Protein AF-A0A932QQR1-F1 (afdb_monomer_lite)

Radius of gyration: 35.89 Å; chains: 1; bounding box: 107×74×94 Å

Foldseek 3Di:
DDCVVVPPDDPVNVVVVVVVVVVVVCVVCVPVPPPDVVVVVVVVVVVVVVVVVVVVVVVVVVLPPLPQAPPDPCNVVVVVVLVVCLVVDDLLCNLVSLVVLLVSLLVSLVVCCVVPVPPPVNVVSLVSSVVSLVRSLVSLVVVVVVVVVVPPPDPPPPPDPDDDDDDDDDDDYDDDDDDDDDDDPPVVVVVLVVVVVVVVVPPPPDDDDDDDDDDDDDDDDDDDDDDPDDPVVVSLVVLVVVLVVVVCVVVVDDVSSVVSCNVCVVSVVSSCVSNVPRPPPPPD

Sequence (284 aa):
MNLKKFYKPNRELKARNKAIFLSAFKSKFPTARQKAPTFRYFIRGVGFSAGLILLLIAGATYADQKNVGADNILYPLKRSTEAVKSIFTSGSQKAEFHLELAQRRLDEIKEIRSKNPENPKITSLSKELESEVENSIGTIEFNKNIVKKENIPPPFLPVAPSQKPGAFSHRASSTKESQTQNLNLKEIEEVGKKVSEEYQNEFKDEEVESQTNHPPNEGEQNKTENATLSTPEILNQHQTEICESWKKIIEEQDEAAVELMVKTPEIIVKFQENCRNLPNQKND

Structure (mmCIF, N/CA/C/O backbone):
data_AF-A0A932QQR1-F1
#
_entry.id   AF-A0A932QQR1-F1
#
loop_
_atom_site.group_PDB
_atom_site.id
_atom_site.type_symbol
_atom_site.label_atom_id
_atom_site.label_alt_id
_atom_site.label_comp_id
_atom_site.label_asym_id
_atom_site.label_entity_id
_atom_site.label_seq_id
_atom_site.pdbx_PDB_ins_code
_atom_site.Cartn_x
_atom_site.Cartn_y
_atom_site.Cartn_z
_atom_site.occupancy
_atom_site.B_iso_or_equiv
_atom_site.auth_seq_id
_atom_site.auth_comp_id
_atom_site.auth_asym_id
_atom_site.auth_atom_id
_atom_site.pdbx_PDB_model_num
ATOM 1 N N . MET A 1 1 ? 68.168 -16.957 -55.595 1.00 58.00 1 MET A N 1
ATOM 2 C CA . MET A 1 1 ? 67.545 -15.626 -55.809 1.00 58.00 1 MET A CA 1
ATOM 3 C C . MET A 1 1 ? 66.323 -15.485 -54.911 1.00 58.00 1 MET A C 1
ATOM 5 O O . MET A 1 1 ? 65.520 -16.404 -54.861 1.00 58.00 1 MET A O 1
ATOM 9 N N . ASN A 1 2 ? 66.193 -14.383 -54.166 1.00 68.00 2 ASN A N 1
ATOM 10 C CA . ASN A 1 2 ? 65.144 -14.213 -53.153 1.00 68.00 2 ASN A CA 1
ATOM 11 C C . ASN A 1 2 ? 64.020 -13.304 -53.692 1.00 68.00 2 ASN A C 1
ATOM 13 O O . ASN A 1 2 ? 64.088 -12.080 -53.582 1.00 68.00 2 ASN A O 1
ATOM 17 N N . LEU A 1 3 ? 63.001 -13.912 -54.313 1.00 70.06 3 LEU A N 1
ATOM 18 C CA . LEU A 1 3 ? 61.905 -13.227 -55.026 1.00 70.06 3 LEU A CA 1
ATOM 19 C C . LEU A 1 3 ? 61.033 -12.333 -54.122 1.00 70.06 3 LEU A C 1
ATOM 21 O O . LEU A 1 3 ? 60.366 -11.421 -54.603 1.00 70.06 3 LEU A O 1
ATOM 25 N N . LYS A 1 4 ? 61.091 -12.522 -52.797 1.00 63.75 4 LYS A N 1
ATOM 26 C CA . LYS A 1 4 ? 60.324 -11.729 -51.821 1.00 63.75 4 LYS A CA 1
ATOM 27 C C . LYS A 1 4 ? 60.720 -10.247 -51.779 1.00 63.75 4 LYS A C 1
ATOM 29 O O . LYS A 1 4 ? 59.923 -9.426 -51.334 1.00 63.75 4 LYS A O 1
ATOM 34 N N . LYS A 1 5 ? 61.924 -9.877 -52.239 1.00 66.31 5 LYS A N 1
ATOM 35 C CA . LYS A 1 5 ? 62.379 -8.472 -52.241 1.00 66.31 5 LYS A CA 1
ATOM 36 C C . LYS A 1 5 ? 61.806 -7.639 -53.395 1.00 66.31 5 LYS A C 1
ATOM 38 O O . LYS A 1 5 ? 61.708 -6.427 -53.244 1.00 66.31 5 LYS A O 1
ATOM 43 N N . PHE A 1 6 ? 61.383 -8.270 -54.492 1.00 68.69 6 PHE A N 1
ATOM 44 C CA . PHE A 1 6 ? 60.870 -7.571 -55.681 1.00 68.69 6 PHE A CA 1
ATOM 45 C C . PHE A 1 6 ? 59.358 -7.320 -55.651 1.00 68.69 6 PHE A C 1
ATOM 47 O O . PHE A 1 6 ? 58.842 -6.573 -56.473 1.00 68.69 6 PHE A O 1
ATOM 54 N N . TYR A 1 7 ? 58.647 -7.903 -54.684 1.00 71.25 7 TYR A N 1
ATOM 55 C CA . TYR A 1 7 ? 57.190 -7.831 -54.577 1.00 71.25 7 TYR A CA 1
ATOM 56 C C . TYR A 1 7 ? 56.749 -7.146 -53.278 1.00 71.25 7 TYR A C 1
ATOM 58 O O . TYR A 1 7 ? 55.919 -7.657 -52.529 1.00 71.25 7 TYR A O 1
ATOM 66 N N . LYS A 1 8 ? 57.307 -5.967 -52.976 1.00 77.19 8 LYS A N 1
ATOM 67 C CA . LYS A 1 8 ? 56.668 -5.061 -52.012 1.00 77.19 8 LYS A CA 1
ATOM 68 C C . LYS A 1 8 ? 55.605 -4.266 -52.774 1.00 77.19 8 LYS A C 1
ATOM 70 O O . LYS A 1 8 ? 55.977 -3.380 -53.540 1.00 77.19 8 LYS A O 1
ATOM 75 N N . PRO A 1 9 ? 54.303 -4.584 -52.633 1.00 77.50 9 PRO A N 1
ATOM 76 C CA . PRO A 1 9 ? 53.266 -3.879 -53.370 1.00 77.50 9 PRO A CA 1
ATOM 77 C C . PRO A 1 9 ? 53.312 -2.393 -53.014 1.00 77.50 9 PRO A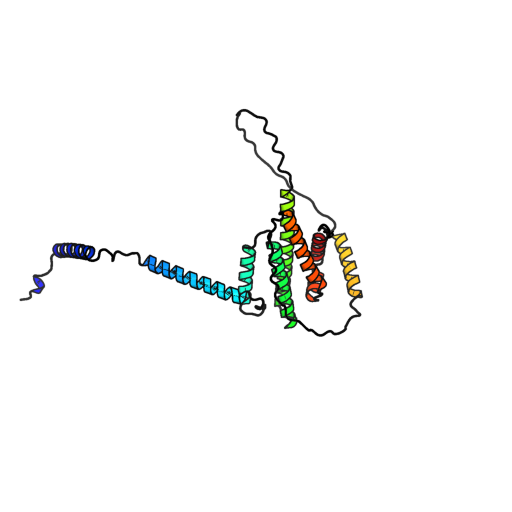 C 1
ATOM 79 O O . PRO A 1 9 ? 53.310 -2.032 -51.834 1.00 77.50 9 PRO A O 1
ATOM 82 N N . ASN A 1 10 ? 53.356 -1.545 -54.043 1.00 86.38 10 ASN A N 1
ATOM 83 C CA . ASN A 1 10 ? 53.295 -0.097 -53.889 1.00 86.38 10 ASN A CA 1
ATOM 84 C C . ASN A 1 10 ? 52.053 0.274 -53.049 1.00 86.38 10 ASN A C 1
ATOM 86 O O . ASN A 1 10 ? 50.972 -0.304 -53.219 1.00 86.38 10 ASN A O 1
ATOM 90 N N . ARG A 1 11 ? 52.207 1.228 -52.124 1.00 90.25 11 ARG A N 1
ATOM 91 C CA . ARG A 1 11 ? 51.136 1.723 -51.246 1.00 90.25 11 ARG A CA 1
ATOM 92 C C . ARG A 1 11 ? 49.906 2.150 -52.052 1.00 90.25 11 ARG A C 1
ATOM 94 O O . ARG A 1 11 ? 48.784 1.894 -51.616 1.00 90.25 11 ARG A O 1
ATOM 101 N N . GLU A 1 12 ? 50.114 2.709 -53.240 1.00 90.88 12 GLU A N 1
ATOM 102 C CA . GLU A 1 12 ? 49.047 3.102 -54.166 1.00 90.88 12 GLU A CA 1
ATOM 103 C C . GLU A 1 12 ? 48.266 1.906 -54.716 1.00 90.88 12 GLU A C 1
ATOM 105 O O . GLU A 1 12 ? 47.036 1.908 -54.687 1.00 90.88 12 GLU A O 1
ATOM 110 N N . LEU A 1 13 ? 48.954 0.839 -55.137 1.00 90.00 13 LEU A N 1
ATOM 111 C CA . LEU A 1 13 ? 48.305 -0.391 -55.607 1.00 90.00 13 LEU A CA 1
ATOM 112 C C . LEU A 1 13 ? 47.484 -1.041 -54.494 1.00 90.00 13 LEU A C 1
ATOM 114 O O . LEU A 1 13 ? 46.366 -1.498 -54.727 1.00 90.00 13 LEU A O 1
ATOM 118 N N . LYS A 1 14 ? 47.999 -1.028 -53.260 1.00 93.12 14 LYS A N 1
ATOM 119 C CA . LYS A 1 14 ? 47.263 -1.532 -52.096 1.00 93.12 14 LYS A CA 1
ATOM 120 C C . LYS A 1 14 ? 46.005 -0.703 -51.826 1.00 93.12 14 LYS A C 1
ATOM 122 O O . LYS A 1 14 ? 44.952 -1.280 -51.564 1.00 93.12 14 LYS A O 1
ATOM 127 N N . ALA A 1 15 ? 46.097 0.625 -51.905 1.00 93.56 15 ALA A N 1
ATOM 128 C CA . ALA A 1 15 ? 44.952 1.514 -51.721 1.00 93.56 15 ALA A CA 1
ATOM 129 C C . ALA A 1 15 ? 43.896 1.319 -52.821 1.00 93.56 15 ALA A C 1
ATOM 131 O O . ALA A 1 15 ? 42.714 1.159 -52.514 1.00 93.56 15 ALA A O 1
ATOM 132 N N . ARG A 1 16 ? 44.326 1.237 -54.085 1.00 94.44 16 ARG A N 1
ATOM 133 C CA . ARG A 1 16 ? 43.449 1.040 -55.245 1.00 94.44 16 ARG A CA 1
ATOM 134 C C . ARG A 1 16 ? 42.745 -0.314 -55.210 1.00 94.44 16 ARG A C 1
ATOM 136 O O . ARG A 1 16 ? 41.524 -0.364 -55.323 1.00 94.44 16 ARG A O 1
ATOM 143 N N . ASN A 1 17 ? 43.482 -1.398 -54.965 1.00 94.50 17 ASN A N 1
ATOM 144 C CA . ASN A 1 17 ? 42.897 -2.737 -54.868 1.00 94.50 17 ASN A CA 1
ATOM 145 C C . ASN A 1 17 ? 41.945 -2.851 -53.676 1.00 94.50 17 ASN A C 1
ATOM 147 O O . ASN A 1 17 ? 40.887 -3.463 -53.798 1.00 94.50 17 ASN A O 1
ATOM 151 N N . LYS A 1 18 ? 42.266 -2.211 -52.542 1.00 94.25 18 LYS A N 1
ATOM 152 C CA . LYS A 1 18 ? 41.353 -2.134 -51.395 1.00 94.25 18 LYS A CA 1
ATOM 153 C C . LYS A 1 18 ? 40.062 -1.398 -51.756 1.00 94.25 18 LYS A C 1
ATOM 155 O O . LYS A 1 18 ? 38.993 -1.869 -51.386 1.00 94.25 18 LYS A O 1
ATOM 160 N N . ALA A 1 19 ? 40.142 -0.279 -52.475 1.00 95.38 19 ALA A N 1
ATOM 161 C CA . ALA A 1 19 ? 38.962 0.479 -52.890 1.00 95.38 19 ALA A CA 1
ATOM 162 C C . ALA A 1 19 ? 38.062 -0.330 -53.838 1.00 95.38 19 ALA A C 1
ATOM 164 O O . ALA A 1 19 ? 36.856 -0.396 -53.613 1.00 95.38 19 ALA A O 1
ATOM 165 N N . ILE A 1 20 ? 38.653 -1.002 -54.833 1.00 95.88 20 ILE A N 1
ATOM 166 C CA . ILE A 1 20 ? 37.938 -1.864 -55.790 1.00 95.88 20 ILE A CA 1
ATOM 167 C C . ILE A 1 20 ? 37.302 -3.063 -55.080 1.00 95.88 20 ILE A C 1
ATOM 169 O O . ILE A 1 20 ? 36.140 -3.388 -55.312 1.00 95.88 20 ILE A O 1
ATOM 173 N N . PHE A 1 21 ? 38.040 -3.712 -54.179 1.00 95.00 21 PHE A N 1
ATOM 174 C CA . PHE A 1 21 ? 37.507 -4.827 -53.407 1.00 95.00 21 PHE A CA 1
ATOM 175 C C . PHE A 1 21 ? 36.340 -4.384 -52.520 1.00 95.00 21 PHE A C 1
ATOM 177 O O . PHE A 1 21 ? 35.300 -5.034 -52.510 1.00 95.00 21 PHE A O 1
ATOM 184 N N . LEU A 1 22 ? 36.479 -3.266 -51.799 1.00 91.56 22 LEU A N 1
ATOM 185 C CA . LEU A 1 22 ? 35.427 -2.765 -50.914 1.00 91.56 22 LEU A CA 1
ATOM 186 C C . LEU A 1 22 ? 34.177 -2.321 -51.679 1.00 91.56 22 LEU A C 1
ATOM 188 O O . LEU A 1 22 ? 33.071 -2.545 -51.189 1.00 91.56 22 LEU A O 1
ATOM 192 N N . SER A 1 23 ? 34.318 -1.721 -52.863 1.00 91.25 23 SER A N 1
ATOM 193 C CA . SER A 1 23 ? 33.165 -1.346 -53.687 1.00 91.25 23 SER A CA 1
ATOM 194 C C . SER A 1 23 ? 32.442 -2.577 -54.241 1.00 91.25 23 SER A C 1
ATOM 196 O O . SER A 1 23 ? 31.219 -2.663 -54.120 1.00 91.25 23 SER A O 1
ATOM 198 N N . ALA A 1 24 ? 33.183 -3.569 -54.746 1.00 93.12 24 ALA A N 1
ATOM 199 C CA . ALA A 1 24 ? 32.623 -4.837 -55.210 1.00 93.12 24 ALA A CA 1
ATOM 200 C C . ALA A 1 24 ? 31.949 -5.615 -54.069 1.00 93.12 24 ALA A C 1
ATOM 202 O O . ALA A 1 24 ? 30.837 -6.118 -54.221 1.00 93.12 24 ALA A O 1
ATOM 203 N N . PHE A 1 25 ? 32.580 -5.657 -52.894 1.00 87.69 25 PHE A N 1
ATOM 204 C CA . PHE A 1 25 ? 32.024 -6.289 -51.701 1.00 87.69 25 PHE A CA 1
ATOM 205 C C . PHE A 1 25 ? 30.726 -5.601 -51.257 1.00 87.69 25 PHE A C 1
ATOM 207 O O . PHE A 1 25 ? 29.721 -6.266 -51.018 1.00 87.69 25 PHE A O 1
ATOM 214 N N . LYS A 1 26 ? 30.700 -4.263 -51.218 1.00 84.44 26 LYS A N 1
ATOM 215 C CA . LYS A 1 26 ? 29.505 -3.484 -50.853 1.00 84.44 26 LYS A CA 1
ATOM 216 C C . LYS A 1 26 ? 28.358 -3.660 -51.853 1.00 84.44 26 LYS A C 1
ATOM 218 O O . LYS A 1 26 ? 27.202 -3.675 -51.445 1.00 84.44 26 LYS A O 1
ATOM 223 N N . SER A 1 27 ? 28.673 -3.810 -53.138 1.00 85.19 27 SER A N 1
ATOM 224 C CA . SER A 1 27 ? 27.689 -4.090 -54.188 1.00 85.19 27 SER A CA 1
ATOM 225 C C . SER A 1 27 ? 27.123 -5.508 -54.093 1.00 85.19 27 SER A C 1
ATOM 227 O O . SER A 1 27 ? 25.925 -5.689 -54.292 1.00 85.19 27 SER A O 1
ATOM 229 N N . LYS A 1 28 ? 27.956 -6.499 -53.747 1.00 87.81 28 LYS A N 1
ATOM 230 C CA . LYS A 1 28 ? 27.545 -7.906 -53.633 1.00 87.81 28 LYS A CA 1
ATOM 231 C C . LYS A 1 28 ? 26.777 -8.209 -52.342 1.00 87.81 28 LYS A C 1
ATOM 233 O O . LYS A 1 28 ? 25.967 -9.129 -52.321 1.00 87.81 28 LYS A O 1
ATOM 238 N N . PHE A 1 29 ? 26.986 -7.415 -51.290 1.00 82.56 29 PHE A N 1
ATOM 239 C CA . PHE A 1 29 ? 26.288 -7.533 -50.006 1.00 82.56 29 PHE A CA 1
ATOM 240 C C . PHE A 1 29 ? 25.551 -6.226 -49.630 1.00 82.56 29 PHE A C 1
ATOM 242 O O . PHE A 1 29 ? 25.896 -5.593 -48.625 1.00 82.56 29 PHE A O 1
ATOM 249 N N . PRO A 1 30 ? 24.522 -5.803 -50.398 1.00 62.44 30 PRO A N 1
ATOM 250 C CA . PRO A 1 30 ? 23.864 -4.500 -50.227 1.00 62.44 30 PRO A CA 1
ATOM 251 C C . PRO A 1 30 ? 23.072 -4.345 -48.911 1.00 62.44 30 PRO A C 1
ATOM 253 O O . PRO A 1 30 ? 22.648 -3.241 -48.573 1.00 62.44 30 PRO A O 1
ATOM 256 N N . THR A 1 31 ? 22.913 -5.411 -48.120 1.00 55.56 31 THR A N 1
ATOM 257 C CA . THR A 1 31 ? 22.048 -5.453 -46.925 1.00 55.56 31 THR A CA 1
ATOM 258 C C . THR A 1 31 ? 22.727 -5.931 -45.637 1.00 55.56 31 THR A C 1
ATOM 260 O O . THR A 1 31 ? 22.062 -6.046 -44.612 1.00 55.56 31 THR A O 1
ATOM 263 N N . ALA A 1 32 ? 24.058 -6.073 -45.602 1.00 50.56 32 ALA A N 1
ATOM 264 C CA . ALA A 1 32 ? 24.800 -6.174 -44.331 1.00 50.56 32 ALA A CA 1
ATOM 265 C C . ALA A 1 32 ? 25.097 -4.789 -43.710 1.00 50.56 32 ALA A C 1
ATOM 267 O O . ALA A 1 32 ? 25.923 -4.642 -42.807 1.00 50.56 32 ALA A O 1
ATOM 268 N N . ARG A 1 33 ? 24.421 -3.745 -44.204 1.00 52.28 33 ARG A N 1
ATOM 269 C CA . ARG A 1 33 ? 24.437 -2.385 -43.668 1.00 52.28 33 ARG A CA 1
ATOM 270 C C . ARG A 1 33 ? 23.668 -2.368 -42.346 1.00 52.28 33 ARG A C 1
ATOM 272 O O . ARG A 1 33 ? 22.495 -2.030 -42.313 1.00 52.28 33 ARG A O 1
ATOM 279 N N . GLN A 1 34 ? 24.344 -2.802 -41.284 1.00 56.88 34 GLN A N 1
ATOM 280 C CA . GLN A 1 34 ? 24.271 -2.244 -39.931 1.00 56.88 34 GLN A CA 1
ATOM 281 C C . GLN A 1 34 ? 22.904 -1.654 -39.528 1.00 56.88 34 GLN A C 1
ATOM 283 O O . GLN A 1 34 ? 22.825 -0.490 -39.144 1.00 56.88 34 GLN A O 1
ATOM 288 N N . LYS A 1 35 ? 21.813 -2.432 -39.563 1.00 52.84 35 LYS A N 1
ATOM 289 C CA . LYS A 1 35 ? 20.672 -2.095 -38.703 1.00 52.84 35 LYS A CA 1
ATOM 290 C C . LYS A 1 35 ? 21.168 -2.333 -37.283 1.00 52.84 35 LYS A C 1
ATOM 292 O O . LYS A 1 35 ? 21.502 -3.460 -36.923 1.00 52.84 35 LYS A O 1
ATOM 297 N N . ALA A 1 36 ? 21.400 -1.217 -36.603 1.00 59.09 36 ALA A N 1
ATOM 298 C CA . ALA A 1 36 ? 22.381 -1.058 -35.549 1.00 59.09 36 ALA A CA 1
ATOM 299 C C . ALA A 1 36 ? 22.329 -2.190 -34.505 1.00 59.09 36 ALA A C 1
ATOM 301 O O . ALA A 1 36 ? 21.236 -2.544 -34.056 1.00 59.09 36 ALA A O 1
ATOM 302 N N . PRO A 1 37 ? 23.480 -2.746 -34.071 1.00 59.09 37 PRO A N 1
ATOM 303 C CA . PRO A 1 37 ? 23.501 -3.714 -32.971 1.00 59.09 37 PRO A CA 1
ATOM 304 C C . PRO A 1 37 ? 22.779 -3.163 -31.731 1.00 59.09 37 PRO A C 1
ATOM 306 O O . PRO A 1 37 ? 22.164 -3.926 -30.992 1.00 59.09 37 PRO A O 1
ATOM 309 N N . THR A 1 38 ? 22.755 -1.836 -31.569 1.00 68.06 38 THR A N 1
ATOM 310 C CA . THR A 1 38 ? 22.001 -1.127 -30.532 1.00 68.06 38 THR A CA 1
ATOM 311 C C . THR A 1 38 ? 20.501 -1.414 -30.565 1.00 68.06 38 THR A C 1
ATOM 313 O O . THR A 1 38 ? 19.916 -1.556 -29.502 1.00 68.06 38 THR A O 1
ATOM 316 N N . PHE A 1 39 ? 19.873 -1.598 -31.732 1.00 78.44 39 PHE A N 1
ATOM 317 C CA . PHE A 1 39 ? 18.441 -1.913 -31.807 1.00 78.44 39 PHE A CA 1
ATOM 318 C C . PHE A 1 39 ? 18.135 -3.333 -31.310 1.00 78.44 39 PHE A C 1
ATOM 320 O O . PHE A 1 39 ? 17.125 -3.562 -30.650 1.00 78.44 39 PHE A O 1
ATOM 327 N N . ARG A 1 40 ? 19.042 -4.293 -31.547 1.00 78.94 40 ARG A N 1
ATOM 328 C CA . ARG A 1 40 ? 18.918 -5.649 -30.981 1.00 78.94 40 ARG A CA 1
ATOM 329 C C . ARG A 1 40 ? 19.101 -5.651 -29.463 1.00 78.94 40 ARG A C 1
ATOM 331 O O . ARG A 1 40 ? 18.382 -6.373 -28.778 1.00 78.94 40 ARG A O 1
ATOM 338 N N . TYR A 1 41 ? 20.033 -4.854 -28.940 1.00 86.06 41 TYR A N 1
ATOM 339 C CA . TYR A 1 41 ? 20.194 -4.683 -27.492 1.00 86.06 41 TYR A CA 1
ATOM 340 C C . TYR A 1 41 ? 19.029 -3.917 -26.866 1.00 86.06 41 TYR A C 1
ATOM 342 O O . TYR A 1 41 ? 18.615 -4.270 -25.771 1.00 86.06 41 TYR A O 1
ATOM 350 N N . PHE A 1 42 ? 18.445 -2.953 -27.578 1.00 84.88 42 PHE A N 1
ATOM 351 C CA . PHE A 1 42 ? 17.246 -2.243 -27.146 1.00 84.88 42 PHE A CA 1
ATOM 352 C C . PHE A 1 42 ? 16.052 -3.193 -27.010 1.00 84.88 42 PHE A C 1
ATOM 354 O O . PHE A 1 42 ? 15.464 -3.262 -25.939 1.00 84.88 42 PHE A O 1
ATOM 361 N N . ILE A 1 43 ? 15.754 -4.009 -28.032 1.00 86.56 43 ILE A N 1
ATOM 362 C CA . ILE A 1 43 ? 14.667 -5.004 -27.951 1.00 86.56 43 ILE A CA 1
ATOM 363 C C . ILE A 1 43 ? 14.914 -6.007 -26.813 1.00 86.56 43 ILE A C 1
ATOM 365 O O . ILE A 1 43 ? 13.985 -6.341 -26.082 1.00 86.56 43 ILE A O 1
ATOM 369 N N . ARG A 1 44 ? 16.159 -6.467 -26.618 1.00 88.25 44 ARG A N 1
ATOM 370 C CA . ARG A 1 44 ? 16.500 -7.350 -25.487 1.00 88.25 44 ARG A CA 1
ATOM 371 C C . ARG A 1 44 ? 16.351 -6.660 -24.133 1.00 88.25 44 ARG A C 1
ATOM 373 O O . ARG A 1 44 ? 15.873 -7.293 -23.200 1.00 88.25 44 ARG A O 1
ATOM 380 N N . GLY A 1 45 ? 16.724 -5.385 -24.037 1.00 90.94 45 GLY A N 1
ATOM 381 C CA . GLY A 1 45 ? 16.553 -4.573 -22.835 1.00 90.94 45 GLY A CA 1
ATOM 382 C C . GLY A 1 45 ? 15.081 -4.387 -22.479 1.00 90.94 45 GLY A C 1
ATOM 383 O O . GLY A 1 45 ? 14.708 -4.634 -21.340 1.00 90.94 45 GLY A O 1
ATOM 384 N N . VAL A 1 46 ? 14.241 -4.058 -23.466 1.00 92.00 46 VAL A N 1
ATOM 385 C CA . VAL A 1 46 ? 12.785 -3.924 -23.292 1.00 92.00 46 VAL A CA 1
ATOM 386 C C . VAL A 1 46 ? 12.146 -5.257 -22.894 1.00 92.00 46 VAL A C 1
ATOM 388 O O . VAL A 1 46 ? 11.303 -5.293 -22.004 1.00 92.00 46 VAL A O 1
ATOM 391 N N . GLY A 1 47 ? 12.560 -6.370 -23.509 1.00 91.81 47 GLY A N 1
ATOM 392 C CA . GLY A 1 47 ? 12.069 -7.698 -23.134 1.00 91.81 47 GLY A CA 1
ATOM 393 C C . GLY A 1 47 ? 12.447 -8.082 -21.701 1.00 91.81 47 GLY A C 1
ATOM 394 O O . GLY A 1 47 ? 11.607 -8.573 -20.952 1.00 91.81 47 GLY A O 1
ATOM 395 N N . PHE A 1 48 ? 13.691 -7.810 -21.296 1.00 93.75 48 PHE A N 1
ATOM 396 C CA . PHE A 1 48 ? 14.147 -8.060 -19.931 1.00 93.75 48 PHE A CA 1
ATOM 397 C C . PHE A 1 48 ? 13.424 -7.172 -18.914 1.00 93.75 48 PHE A C 1
ATOM 399 O O . PHE A 1 48 ? 12.977 -7.674 -17.887 1.00 93.75 48 PHE A O 1
ATOM 406 N N . SER A 1 49 ? 13.243 -5.879 -19.206 1.00 91.81 49 SER A N 1
ATOM 407 C CA . SER A 1 49 ? 12.514 -4.975 -18.313 1.00 91.81 49 SER A CA 1
ATOM 408 C C . SER A 1 49 ? 11.044 -5.364 -18.194 1.00 91.81 49 SER A C 1
ATOM 410 O O . SER A 1 49 ? 10.518 -5.373 -17.089 1.00 91.81 49 SER A O 1
ATOM 412 N N . ALA A 1 50 ? 10.390 -5.746 -19.296 1.00 92.00 50 ALA A N 1
ATOM 413 C CA . ALA A 1 50 ? 9.017 -6.239 -19.268 1.00 92.00 50 ALA A CA 1
ATOM 414 C C . ALA A 1 50 ? 8.893 -7.520 -18.430 1.00 92.00 50 ALA A C 1
ATOM 416 O O . ALA A 1 50 ? 8.006 -7.607 -17.588 1.00 92.00 50 ALA A O 1
ATOM 417 N N . GLY A 1 51 ? 9.809 -8.480 -18.599 1.00 92.62 51 GLY A N 1
ATOM 418 C CA . GLY A 1 51 ? 9.839 -9.698 -17.786 1.00 92.62 51 GLY A CA 1
ATOM 419 C C . GLY A 1 51 ? 10.063 -9.412 -16.300 1.00 92.62 51 GLY A C 1
ATOM 420 O O . GLY A 1 51 ? 9.400 -10.007 -15.456 1.00 92.62 51 GLY A O 1
ATOM 421 N N . LEU A 1 52 ? 10.943 -8.463 -15.976 1.00 93.44 52 LEU A N 1
ATOM 422 C CA . LEU A 1 52 ? 11.220 -8.063 -14.598 1.00 93.44 52 LEU A CA 1
ATOM 423 C C . LEU A 1 52 ? 10.025 -7.344 -13.961 1.00 93.44 52 LEU A C 1
ATOM 425 O O . LEU A 1 52 ? 9.678 -7.645 -12.826 1.00 93.44 52 LEU A O 1
ATOM 429 N N . ILE A 1 53 ? 9.345 -6.466 -14.703 1.00 90.12 53 ILE A N 1
ATOM 430 C CA . ILE A 1 53 ? 8.090 -5.839 -14.265 1.00 90.12 53 ILE A CA 1
ATOM 431 C C . ILE A 1 53 ? 7.025 -6.908 -14.010 1.00 90.12 53 ILE A C 1
ATOM 433 O O . ILE A 1 53 ? 6.371 -6.878 -12.976 1.00 90.12 53 ILE A O 1
ATOM 437 N N . LEU A 1 54 ? 6.875 -7.880 -14.910 1.00 89.75 54 LEU A N 1
ATOM 438 C CA . LEU A 1 54 ? 5.875 -8.940 -14.773 1.00 89.75 54 LEU A CA 1
ATOM 439 C C . LEU A 1 54 ? 6.176 -9.848 -13.570 1.00 89.75 54 LEU A C 1
ATOM 441 O O . LEU A 1 54 ? 5.262 -10.217 -12.839 1.00 89.75 54 LEU A O 1
ATOM 445 N N . LEU A 1 55 ? 7.456 -10.131 -13.307 1.00 87.62 55 LEU A N 1
ATOM 446 C CA . LEU A 1 55 ? 7.904 -10.859 -12.119 1.00 87.62 55 LEU A CA 1
ATOM 447 C C . LEU A 1 55 ? 7.667 -10.060 -10.828 1.00 87.62 55 LEU A C 1
ATOM 449 O O . LEU A 1 55 ? 7.242 -10.637 -9.831 1.00 87.62 55 LEU A O 1
ATOM 453 N N . LEU A 1 56 ? 7.879 -8.740 -10.848 1.00 83.12 56 LEU A N 1
ATOM 454 C CA . LEU A 1 56 ? 7.556 -7.862 -9.721 1.00 83.12 56 LEU A CA 1
ATOM 455 C C . LEU A 1 56 ? 6.047 -7.779 -9.474 1.00 83.12 56 LEU A C 1
ATOM 457 O O . LEU A 1 56 ? 5.640 -7.821 -8.321 1.00 83.12 56 LEU A O 1
ATOM 461 N N . ILE A 1 57 ? 5.219 -7.717 -10.521 1.00 80.06 57 ILE A N 1
ATOM 462 C CA . ILE A 1 57 ? 3.754 -7.729 -10.390 1.00 80.06 57 ILE A CA 1
ATOM 463 C C . ILE A 1 57 ? 3.288 -9.072 -9.822 1.00 80.06 57 ILE A C 1
ATOM 465 O O . ILE A 1 57 ? 2.519 -9.092 -8.867 1.00 80.06 57 ILE A O 1
ATOM 469 N N . ALA A 1 58 ? 3.790 -10.193 -10.347 1.00 79.88 58 ALA A N 1
ATOM 470 C CA . ALA A 1 58 ? 3.458 -11.519 -9.828 1.00 79.88 58 ALA A CA 1
ATOM 471 C C . ALA A 1 58 ? 3.875 -11.668 -8.352 1.00 79.88 58 ALA A C 1
ATOM 473 O O . ALA A 1 58 ? 3.086 -12.122 -7.524 1.00 79.88 58 ALA A O 1
ATOM 474 N N . GLY A 1 59 ? 5.078 -11.209 -7.996 1.00 75.00 59 GLY A N 1
ATOM 475 C CA . GLY A 1 59 ? 5.538 -11.169 -6.607 1.00 75.00 59 GLY A CA 1
ATOM 476 C C . GLY A 1 59 ? 4.688 -10.254 -5.720 1.00 75.00 59 GLY A C 1
ATOM 477 O O . GLY A 1 59 ? 4.355 -10.629 -4.598 1.00 75.00 59 GLY A O 1
ATOM 478 N N . ALA A 1 60 ? 4.275 -9.094 -6.233 1.00 70.62 60 ALA A N 1
ATOM 479 C CA . ALA A 1 60 ? 3.409 -8.161 -5.521 1.00 70.62 60 ALA A CA 1
ATOM 480 C C . ALA A 1 60 ? 2.026 -8.765 -5.253 1.00 70.62 60 ALA A C 1
ATOM 482 O O . ALA A 1 60 ? 1.545 -8.658 -4.135 1.00 70.62 60 ALA A O 1
ATOM 483 N N . THR A 1 61 ? 1.423 -9.479 -6.212 1.00 72.00 61 THR A N 1
ATOM 484 C CA . THR A 1 61 ? 0.127 -10.150 -5.986 1.00 72.00 61 THR A CA 1
ATOM 485 C C . THR A 1 61 ? 0.196 -11.240 -4.920 1.00 72.00 61 THR A C 1
ATOM 487 O O . THR A 1 61 ? -0.779 -11.466 -4.212 1.00 72.00 61 THR A O 1
ATOM 490 N N . TYR A 1 62 ? 1.349 -11.897 -4.765 1.00 70.75 62 TYR A N 1
ATOM 491 C CA . TYR A 1 62 ? 1.556 -12.860 -3.685 1.00 70.75 62 TYR A CA 1
ATOM 492 C C . TYR A 1 62 ? 1.736 -12.162 -2.327 1.00 70.75 62 TYR A C 1
ATOM 494 O O . TYR A 1 62 ? 1.251 -12.651 -1.312 1.00 70.75 62 TYR A O 1
ATOM 502 N N . ALA A 1 63 ? 2.400 -11.002 -2.304 1.00 60.97 63 ALA A N 1
ATOM 503 C CA . ALA A 1 63 ? 2.626 -10.215 -1.091 1.00 60.97 63 ALA A CA 1
ATOM 504 C C . ALA A 1 63 ? 1.406 -9.384 -0.643 1.00 60.97 63 ALA A C 1
ATOM 506 O O . ALA A 1 63 ? 1.302 -9.053 0.535 1.00 60.97 63 ALA A O 1
ATOM 507 N N . ASP A 1 64 ? 0.494 -9.057 -1.561 1.00 61.94 64 ASP A N 1
ATOM 508 C CA . ASP A 1 64 ? -0.752 -8.326 -1.287 1.00 61.94 64 ASP A CA 1
ATOM 509 C C . ASP A 1 64 ? -1.876 -9.243 -0.778 1.00 61.94 64 ASP A C 1
ATOM 511 O O . ASP A 1 64 ? -2.934 -8.782 -0.348 1.00 61.94 64 ASP A O 1
ATOM 515 N N . GLN A 1 65 ? -1.660 -10.565 -0.763 1.00 60.62 65 GLN A N 1
ATOM 516 C CA . GLN A 1 65 ? -2.557 -11.436 -0.017 1.00 60.62 65 GLN A CA 1
ATOM 517 C C . GLN A 1 65 ? -2.537 -10.999 1.450 1.00 60.62 65 GLN A C 1
ATOM 519 O O . GLN A 1 65 ? -1.470 -10.844 2.046 1.00 60.62 65 GLN A O 1
ATOM 524 N N . LYS A 1 66 ? -3.730 -10.862 2.043 1.00 61.56 66 LYS A N 1
ATOM 525 C CA . LYS A 1 66 ? -4.009 -10.510 3.453 1.00 61.56 66 LYS A CA 1
ATOM 526 C C . LYS A 1 66 ? -3.218 -11.316 4.514 1.00 61.56 66 LYS A C 1
ATOM 528 O O . LYS A 1 66 ? -3.376 -11.072 5.699 1.00 61.56 66 LYS A O 1
ATOM 533 N N . ASN A 1 67 ? -2.366 -12.250 4.098 1.00 64.75 67 ASN A N 1
ATOM 534 C CA . ASN A 1 67 ? -1.604 -13.207 4.890 1.00 64.75 67 ASN A CA 1
ATOM 535 C C . ASN A 1 67 ? -0.165 -12.792 5.242 1.00 64.75 67 ASN A C 1
ATOM 537 O O . ASN A 1 67 ? 0.529 -13.548 5.926 1.00 64.75 67 ASN A O 1
ATOM 541 N N . VAL A 1 68 ? 0.345 -11.646 4.777 1.00 83.12 68 VAL A N 1
ATOM 542 C CA . VAL A 1 68 ? 1.679 -11.194 5.212 1.00 83.12 68 VAL A CA 1
ATOM 543 C C . VAL A 1 68 ? 1.554 -10.499 6.568 1.00 83.12 68 VAL A C 1
ATOM 545 O O . VAL A 1 68 ? 1.343 -9.283 6.641 1.00 83.12 68 VAL A O 1
ATOM 548 N N . GLY A 1 69 ? 1.674 -11.297 7.631 1.00 88.00 69 GLY A N 1
ATOM 549 C CA . GLY A 1 69 ? 1.732 -10.816 9.011 1.00 88.00 69 GLY A CA 1
ATOM 550 C C . GLY A 1 69 ? 2.978 -9.963 9.279 1.00 88.00 69 GLY A C 1
ATOM 551 O O . GLY A 1 69 ? 3.987 -10.056 8.571 1.00 88.00 69 GLY A O 1
ATOM 552 N N . ALA A 1 70 ? 2.928 -9.145 10.330 1.00 89.25 70 ALA A N 1
ATOM 553 C CA . ALA A 1 70 ? 3.982 -8.181 10.678 1.00 89.25 70 ALA A CA 1
ATOM 554 C C . ALA A 1 70 ? 5.347 -8.802 11.039 1.00 89.25 70 ALA A C 1
ATOM 556 O O . ALA A 1 70 ? 6.372 -8.113 11.082 1.00 89.25 70 ALA A O 1
ATOM 557 N N . ASP A 1 71 ? 5.384 -10.109 11.296 1.00 88.75 71 ASP A N 1
ATOM 558 C CA . ASP A 1 71 ? 6.609 -10.865 11.577 1.00 88.75 71 ASP A CA 1
ATOM 559 C C . ASP A 1 71 ? 7.261 -11.479 10.334 1.00 88.75 71 ASP A C 1
ATOM 561 O O . ASP A 1 71 ? 8.364 -12.018 10.413 1.00 88.75 71 ASP A O 1
ATOM 565 N N . ASN A 1 72 ? 6.624 -11.369 9.169 1.00 89.88 72 ASN A N 1
ATOM 566 C CA . ASN A 1 72 ? 7.129 -11.952 7.936 1.00 89.88 72 ASN A CA 1
ATOM 567 C C . ASN A 1 72 ? 8.273 -11.115 7.327 1.00 89.88 72 ASN A C 1
ATOM 569 O O . ASN A 1 72 ? 8.245 -9.885 7.334 1.00 89.88 72 ASN A O 1
ATOM 573 N N . ILE A 1 73 ? 9.256 -11.783 6.714 1.00 90.19 73 ILE A N 1
ATOM 574 C CA . ILE A 1 73 ? 10.375 -11.143 6.001 1.00 90.19 73 ILE A CA 1
ATOM 575 C C . ILE A 1 73 ? 9.915 -10.239 4.845 1.00 90.19 73 ILE A C 1
ATOM 577 O O . ILE A 1 73 ? 10.614 -9.298 4.478 1.00 90.19 73 ILE A O 1
ATOM 581 N N . LEU A 1 74 ? 8.730 -10.499 4.285 1.00 88.75 74 LEU A N 1
ATOM 582 C CA . LEU A 1 74 ? 8.140 -9.707 3.202 1.00 88.75 74 LEU A CA 1
ATOM 583 C C . LEU A 1 74 ? 7.364 -8.474 3.689 1.00 88.75 74 LEU A C 1
ATOM 585 O O . LEU A 1 74 ? 6.865 -7.703 2.871 1.00 88.75 74 LEU A O 1
ATOM 589 N N . TYR A 1 75 ? 7.274 -8.240 4.998 1.00 90.38 75 TYR A N 1
ATOM 590 C CA . TYR A 1 75 ? 6.527 -7.111 5.549 1.00 90.38 75 TYR A CA 1
ATOM 591 C C . TYR A 1 75 ? 7.019 -5.725 5.075 1.00 90.38 75 TYR A C 1
ATOM 593 O O . TYR A 1 75 ? 6.185 -4.888 4.725 1.00 90.38 75 TYR A O 1
ATOM 601 N N . PRO A 1 76 ? 8.334 -5.452 4.936 1.00 90.88 76 PRO A N 1
ATOM 602 C CA . PRO A 1 76 ? 8.802 -4.176 4.383 1.00 90.88 76 PRO A CA 1
ATOM 603 C C . PRO A 1 76 ? 8.336 -3.927 2.940 1.00 90.88 76 PRO A C 1
ATOM 605 O O . PRO A 1 76 ? 8.109 -2.782 2.538 1.00 90.88 76 PRO A O 1
ATOM 608 N N . LEU A 1 77 ? 8.165 -4.998 2.157 1.00 86.75 77 LEU A N 1
ATOM 609 C CA . LEU A 1 77 ? 7.648 -4.900 0.795 1.00 86.75 77 LEU A CA 1
ATOM 610 C C . LEU A 1 77 ? 6.173 -4.481 0.804 1.00 86.75 77 LEU A C 1
ATOM 612 O O . LEU A 1 77 ? 5.821 -3.558 0.074 1.00 86.75 77 LEU A O 1
ATOM 616 N N . LYS A 1 78 ? 5.356 -5.069 1.693 1.00 89.94 78 LYS A N 1
ATOM 617 C CA . LYS A 1 78 ? 3.955 -4.668 1.926 1.00 89.94 78 LYS A CA 1
ATOM 618 C C . LYS A 1 78 ? 3.845 -3.174 2.250 1.00 89.94 78 LYS A C 1
ATOM 620 O O . LYS A 1 78 ? 3.055 -2.456 1.640 1.00 89.94 78 LYS A O 1
ATOM 625 N N . ARG A 1 79 ? 4.708 -2.670 3.138 1.00 92.31 79 ARG A N 1
ATOM 626 C CA . ARG A 1 79 ? 4.746 -1.235 3.471 1.00 92.31 79 ARG A CA 1
ATOM 627 C C . ARG A 1 79 ? 5.097 -0.355 2.286 1.00 92.31 79 ARG A C 1
ATOM 629 O O . ARG A 1 79 ? 4.495 0.696 2.093 1.00 92.31 79 ARG A O 1
ATOM 636 N N . SER A 1 80 ? 6.047 -0.798 1.470 1.00 90.75 80 SER A N 1
ATOM 637 C CA . SER A 1 80 ? 6.443 -0.067 0.267 1.00 90.75 80 SER A CA 1
ATOM 638 C C . SER A 1 80 ? 5.288 0.009 -0.736 1.00 90.75 80 SER A C 1
ATOM 640 O O . SER A 1 80 ? 5.040 1.071 -1.304 1.00 90.75 80 SER A O 1
ATOM 642 N N . THR A 1 81 ? 4.539 -1.084 -0.925 1.00 89.12 81 THR A N 1
ATOM 643 C CA . THR A 1 81 ? 3.365 -1.097 -1.810 1.00 89.12 81 THR A CA 1
ATOM 644 C C . THR A 1 81 ? 2.227 -0.224 -1.287 1.00 89.12 81 THR A C 1
ATOM 646 O O . THR A 1 81 ? 1.605 0.487 -2.073 1.00 89.12 81 THR A O 1
ATOM 649 N N . GLU A 1 82 ? 1.992 -0.208 0.026 1.00 92.88 82 GLU A N 1
ATOM 650 C CA . GLU A 1 82 ? 0.987 0.656 0.661 1.00 92.88 82 GLU A CA 1
ATOM 651 C C . GLU A 1 82 ? 1.351 2.140 0.521 1.00 92.88 82 GLU A C 1
ATOM 653 O O . GLU A 1 82 ? 0.501 2.944 0.142 1.00 92.88 82 GLU A O 1
ATOM 658 N N . ALA A 1 83 ? 2.622 2.503 0.718 1.00 94.00 83 ALA A N 1
ATOM 659 C CA . ALA A 1 83 ? 3.104 3.871 0.522 1.00 94.00 83 ALA A CA 1
ATOM 660 C C . ALA A 1 83 ? 2.948 4.337 -0.935 1.00 94.00 83 ALA A C 1
ATOM 662 O O . ALA A 1 83 ? 2.513 5.458 -1.194 1.00 94.00 83 ALA A O 1
ATOM 663 N N . VAL A 1 84 ? 3.254 3.464 -1.899 1.00 92.00 84 VAL A N 1
ATOM 664 C CA . VAL A 1 84 ? 3.041 3.748 -3.324 1.00 92.00 84 VAL A CA 1
ATOM 665 C C . VAL A 1 84 ? 1.550 3.927 -3.616 1.00 92.00 84 VAL A C 1
ATOM 667 O O . VAL A 1 84 ? 1.178 4.921 -4.237 1.00 92.00 84 VAL A O 1
ATOM 670 N N . LYS A 1 85 ? 0.686 3.026 -3.127 1.00 92.50 85 LYS A N 1
ATOM 671 C CA . LYS A 1 85 ? -0.772 3.141 -3.292 1.00 92.50 85 LYS A CA 1
ATOM 672 C C . LYS A 1 85 ? -1.281 4.462 -2.700 1.00 92.50 85 LYS A C 1
ATOM 674 O O . LYS A 1 85 ? -1.983 5.180 -3.399 1.00 92.50 85 LYS A O 1
ATOM 679 N N . SER A 1 86 ? -0.813 4.860 -1.514 1.00 95.06 86 SER A N 1
ATOM 680 C CA . SER A 1 86 ? -1.145 6.147 -0.875 1.00 95.06 86 SER A CA 1
ATOM 681 C C . SER A 1 86 ? -0.860 7.368 -1.758 1.00 95.06 86 SER A C 1
ATOM 683 O O . SER A 1 86 ? -1.657 8.305 -1.801 1.00 95.06 86 SER A O 1
ATOM 685 N N . ILE A 1 87 ? 0.263 7.358 -2.487 1.00 95.00 87 ILE A N 1
ATOM 686 C CA . ILE A 1 87 ? 0.660 8.453 -3.388 1.00 95.00 87 ILE A CA 1
ATOM 687 C C . ILE A 1 87 ? -0.243 8.517 -4.626 1.00 95.00 87 ILE A C 1
ATOM 689 O O . ILE A 1 87 ? -0.544 9.609 -5.107 1.00 95.00 87 ILE A O 1
ATOM 693 N N . PHE A 1 88 ? -0.657 7.363 -5.152 1.00 95.06 88 PHE A N 1
ATOM 694 C CA . PHE A 1 88 ? -1.474 7.280 -6.366 1.00 95.06 88 PHE A CA 1
ATOM 695 C C . PHE A 1 88 ? -2.985 7.366 -6.109 1.00 95.06 88 PHE A C 1
ATOM 697 O O . PHE A 1 88 ? -3.741 7.585 -7.056 1.00 95.06 88 PHE A O 1
ATOM 704 N N . THR A 1 89 ? -3.439 7.229 -4.861 1.00 93.75 89 THR A N 1
ATOM 705 C CA . THR A 1 89 ? -4.853 7.379 -4.501 1.00 93.75 89 THR A CA 1
ATOM 706 C C . THR A 1 89 ? -5.321 8.827 -4.685 1.00 93.75 89 THR A C 1
ATOM 708 O O . THR A 1 89 ? -4.687 9.780 -4.227 1.00 93.75 89 THR A O 1
ATOM 711 N N . SER A 1 90 ? -6.464 8.996 -5.354 1.00 92.31 90 SER A N 1
ATOM 712 C CA . SER A 1 90 ? -7.079 10.306 -5.593 1.00 92.31 90 SER A CA 1
ATOM 713 C C . SER A 1 90 ? -7.558 10.972 -4.294 1.00 92.31 90 SER A C 1
ATOM 715 O O . SER A 1 90 ? -7.897 10.293 -3.331 1.00 92.31 90 SER A O 1
ATOM 717 N N . GLY A 1 91 ? -7.619 12.310 -4.254 1.00 88.56 91 GLY A N 1
ATOM 718 C CA . GLY A 1 91 ? -7.948 13.055 -3.027 1.00 88.56 91 GLY A CA 1
ATOM 719 C C . GLY A 1 91 ? -9.306 12.707 -2.397 1.00 88.56 91 GLY A C 1
ATOM 720 O O . GLY A 1 91 ? -9.425 12.714 -1.174 1.00 88.56 91 GLY A O 1
ATOM 721 N N . SER A 1 92 ? -10.307 12.339 -3.204 1.00 86.69 92 SER A N 1
ATOM 722 C CA . SER A 1 92 ? -11.610 11.876 -2.702 1.00 86.69 92 SER A CA 1
ATOM 723 C C . SER A 1 92 ? -11.532 10.483 -2.067 1.00 86.69 92 SER A C 1
ATOM 725 O O . SER A 1 92 ? -12.123 10.261 -1.019 1.00 86.69 92 SER A O 1
ATOM 727 N N . GLN A 1 93 ? -10.752 9.570 -2.651 1.00 91.69 93 GLN A N 1
ATOM 728 C CA . GLN A 1 93 ? -10.571 8.193 -2.166 1.00 91.69 93 GLN A CA 1
ATOM 729 C C . GLN A 1 93 ? -9.514 8.075 -1.061 1.00 91.69 93 GLN A C 1
ATOM 731 O O . GLN A 1 93 ? -9.373 7.035 -0.424 1.00 91.69 93 GLN A O 1
ATOM 736 N N . LYS A 1 94 ? -8.730 9.130 -0.832 1.00 93.19 94 LYS A N 1
ATOM 737 C CA . LYS A 1 94 ? -7.596 9.091 0.090 1.00 93.19 94 LYS A CA 1
ATOM 738 C C . LYS A 1 94 ? -8.029 8.884 1.545 1.00 93.19 94 LYS A C 1
ATOM 740 O O . LYS A 1 94 ? -7.343 8.172 2.270 1.00 93.19 94 LYS A O 1
ATOM 745 N N . ALA A 1 95 ? -9.180 9.428 1.945 1.00 92.00 95 ALA A N 1
ATOM 746 C CA . ALA A 1 95 ? -9.743 9.207 3.279 1.00 92.00 95 ALA A CA 1
ATOM 747 C C . ALA A 1 95 ? -10.084 7.726 3.517 1.00 92.00 95 ALA A C 1
ATOM 749 O O . ALA A 1 95 ? -9.676 7.156 4.525 1.00 92.00 95 ALA A O 1
ATOM 750 N N . GLU A 1 96 ? -10.766 7.099 2.556 1.00 91.19 96 GLU A N 1
ATOM 751 C CA . GLU A 1 96 ? -11.108 5.671 2.588 1.00 91.19 96 GLU A CA 1
ATOM 752 C C . GLU A 1 96 ? -9.857 4.797 2.609 1.00 91.19 96 GLU A C 1
ATOM 754 O O . GLU A 1 96 ? -9.758 3.859 3.390 1.00 91.19 96 GLU A O 1
ATOM 759 N N . PHE A 1 97 ? -8.859 5.148 1.798 1.00 94.94 97 PHE A N 1
ATOM 760 C CA . PHE A 1 97 ? -7.600 4.421 1.761 1.00 94.94 97 PHE A CA 1
ATOM 761 C C . PHE A 1 97 ? -6.860 4.449 3.110 1.00 94.94 97 PHE A C 1
ATOM 763 O O . PHE A 1 97 ? -6.360 3.416 3.551 1.00 94.94 97 PHE A O 1
ATOM 770 N N . HIS A 1 98 ? -6.806 5.600 3.787 1.00 94.56 98 HIS A N 1
ATOM 771 C CA . HIS A 1 98 ? -6.217 5.694 5.128 1.00 94.56 98 HIS A CA 1
ATOM 772 C C . HIS A 1 98 ? -7.021 4.900 6.170 1.00 94.56 98 HIS A C 1
ATOM 774 O O . HIS A 1 98 ? -6.429 4.261 7.037 1.00 94.56 98 HIS A O 1
ATOM 780 N N . LEU A 1 99 ? -8.351 4.854 6.047 1.00 93.25 99 LEU A N 1
ATOM 781 C CA . LEU A 1 99 ? -9.205 4.009 6.887 1.00 93.25 99 LEU A CA 1
ATOM 782 C C . LEU A 1 99 ? -8.926 2.514 6.648 1.00 93.25 99 LEU A C 1
ATOM 784 O O . LEU A 1 99 ? -8.762 1.763 7.606 1.00 93.25 99 LEU A O 1
ATOM 788 N N . GLU A 1 100 ? -8.775 2.086 5.390 1.00 93.25 100 GLU A N 1
ATOM 789 C CA . GLU A 1 100 ? -8.399 0.708 5.036 1.00 93.25 100 GLU A CA 1
ATOM 790 C C . GLU A 1 100 ? -7.057 0.313 5.680 1.00 93.25 100 GLU A C 1
ATOM 792 O O . GLU A 1 100 ? -6.911 -0.790 6.216 1.00 93.25 100 GLU A O 1
ATOM 797 N N . LEU A 1 101 ? -6.073 1.220 5.663 1.00 94.75 101 LEU A N 1
ATOM 798 C CA . LEU A 1 101 ? -4.787 1.006 6.326 1.00 94.75 101 LEU A CA 1
ATOM 799 C C . LEU A 1 101 ? -4.926 0.955 7.849 1.00 94.75 101 LEU A C 1
ATOM 801 O O . LEU A 1 101 ? -4.333 0.069 8.462 1.00 94.75 101 LEU A O 1
ATOM 805 N N . ALA A 1 102 ? -5.716 1.845 8.453 1.00 93.94 102 ALA A N 1
ATOM 806 C CA . ALA A 1 102 ? -5.990 1.836 9.887 1.00 93.94 102 ALA A CA 1
ATOM 807 C C . ALA A 1 102 ? -6.601 0.494 10.323 1.00 93.94 102 ALA A C 1
ATOM 809 O O . ALA A 1 102 ? -6.049 -0.184 11.191 1.00 93.94 102 ALA A O 1
ATOM 810 N N . GLN A 1 103 ? -7.656 0.033 9.647 1.00 92.44 103 GLN A N 1
ATOM 811 C CA . GLN A 1 103 ? -8.265 -1.268 9.932 1.00 92.44 103 GLN A CA 1
ATOM 812 C C . GLN A 1 103 ? -7.238 -2.403 9.848 1.00 92.44 103 GLN A C 1
ATOM 814 O O . GLN A 1 103 ? -7.150 -3.256 10.728 1.00 92.44 103 GLN A O 1
ATOM 819 N N . ARG A 1 104 ? -6.390 -2.376 8.821 1.00 93.19 104 ARG A N 1
ATOM 820 C CA . ARG A 1 104 ? -5.344 -3.381 8.639 1.00 93.19 104 ARG 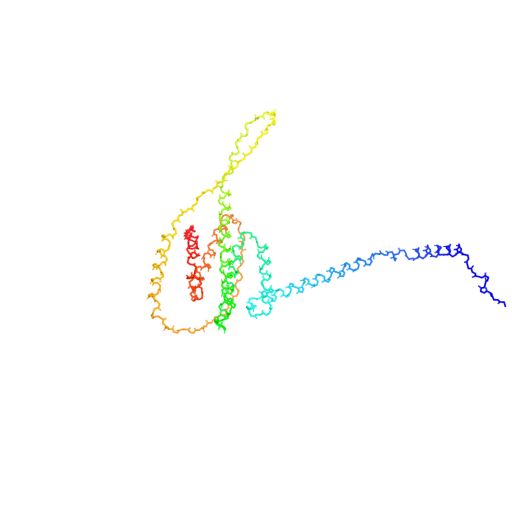A CA 1
ATOM 821 C C . ARG A 1 104 ? -4.294 -3.357 9.753 1.00 93.19 104 ARG A C 1
ATOM 823 O O . ARG A 1 104 ? -3.839 -4.419 10.168 1.00 93.19 104 ARG A O 1
ATOM 830 N N . ARG A 1 105 ? -3.895 -2.179 10.249 1.00 95.12 105 ARG A N 1
ATOM 831 C CA . ARG A 1 105 ? -2.982 -2.068 11.404 1.00 95.12 105 ARG A CA 1
ATOM 832 C C . ARG A 1 105 ? -3.613 -2.618 12.668 1.00 95.12 105 ARG A C 1
ATOM 834 O O . ARG A 1 105 ? -2.927 -3.293 13.429 1.00 95.12 105 ARG A O 1
ATOM 841 N N . LEU A 1 106 ? -4.903 -2.370 12.863 1.00 94.81 106 LEU A N 1
ATOM 842 C CA . LEU A 1 106 ? -5.654 -2.929 13.975 1.00 94.81 106 LEU A CA 1
ATOM 843 C C . LEU A 1 106 ? -5.658 -4.468 13.919 1.00 94.81 106 LEU A C 1
ATOM 845 O O . LEU A 1 106 ? -5.330 -5.110 14.916 1.00 94.81 106 LEU A O 1
ATOM 849 N N . ASP A 1 107 ? -5.923 -5.058 12.753 1.00 93.38 107 ASP A N 1
ATOM 850 C CA . ASP A 1 107 ? -5.893 -6.515 12.563 1.00 93.38 107 ASP A CA 1
ATOM 851 C C . ASP A 1 107 ? -4.488 -7.102 12.804 1.00 93.38 107 ASP A C 1
ATOM 853 O O . ASP A 1 107 ? -4.341 -8.127 13.471 1.00 93.38 107 ASP A O 1
ATOM 857 N N . GLU A 1 108 ? -3.432 -6.428 12.331 1.00 93.25 108 GLU A N 1
ATOM 858 C CA . GLU A 1 108 ? -2.039 -6.827 12.581 1.00 93.25 108 GLU A CA 1
ATOM 859 C C . GLU A 1 108 ? -1.682 -6.780 14.075 1.00 93.25 108 GLU A C 1
ATOM 861 O O . GLU A 1 108 ? -0.997 -7.674 14.577 1.00 93.25 108 GLU A O 1
ATOM 866 N N . ILE A 1 109 ? -2.153 -5.763 14.804 1.00 95.25 109 ILE A N 1
ATOM 867 C CA . ILE A 1 109 ? -1.967 -5.657 16.256 1.00 95.25 109 ILE A CA 1
ATOM 868 C C . ILE A 1 109 ? -2.662 -6.818 16.966 1.00 95.25 109 ILE A C 1
ATOM 870 O O . ILE A 1 109 ? -2.040 -7.440 17.826 1.00 95.25 109 ILE A O 1
ATOM 874 N N . LYS A 1 110 ? -3.909 -7.138 16.597 1.00 93.62 110 LYS A N 1
ATOM 875 C CA . LYS A 1 110 ? -4.657 -8.272 17.165 1.00 93.62 110 LYS A CA 1
ATOM 876 C C . LYS A 1 110 ? -3.929 -9.590 16.920 1.00 93.62 110 LYS A C 1
ATOM 878 O O . LYS A 1 110 ? -3.723 -10.366 17.854 1.00 93.62 110 LYS A O 1
ATOM 883 N N . GLU A 1 111 ? -3.462 -9.811 15.691 1.00 93.38 111 GLU A N 1
ATOM 884 C CA . GLU A 1 111 ? -2.717 -11.017 15.330 1.00 93.38 111 GLU A CA 1
ATOM 885 C C . GLU A 1 111 ? -1.441 -11.156 16.173 1.00 93.38 111 GLU A C 1
ATOM 887 O O . GLU A 1 111 ? -1.193 -12.215 16.754 1.00 93.38 111 GLU A O 1
ATOM 892 N N . ILE A 1 112 ? -0.643 -10.091 16.296 1.00 94.56 112 ILE A N 1
ATOM 893 C CA . ILE A 1 112 ? 0.588 -10.123 17.093 1.00 94.56 112 ILE A CA 1
ATOM 894 C C . ILE A 1 112 ? 0.274 -10.295 18.577 1.00 94.56 112 ILE A C 1
ATOM 896 O O . ILE A 1 112 ? 0.906 -11.129 19.219 1.00 94.56 112 ILE A O 1
ATOM 900 N N . ARG A 1 113 ? -0.699 -9.553 19.119 1.00 94.75 113 ARG A N 1
ATOM 901 C CA . ARG A 1 113 ? -1.083 -9.603 20.538 1.00 94.75 113 ARG A CA 1
ATOM 902 C C . ARG A 1 113 ? -1.557 -11.004 20.932 1.00 94.75 113 ARG A C 1
ATOM 904 O O . ARG A 1 113 ? -1.174 -11.479 21.995 1.00 94.75 113 ARG A O 1
ATOM 911 N N . SER A 1 114 ? -2.286 -11.693 20.047 1.00 94.88 114 SER A N 1
ATOM 912 C CA . SER A 1 114 ? -2.718 -13.084 20.260 1.00 94.88 114 SER A CA 1
ATOM 913 C C . SER A 1 114 ? -1.554 -14.083 20.351 1.00 94.88 114 SER A C 1
ATOM 915 O O . SER A 1 114 ? -1.654 -15.091 21.045 1.00 94.88 114 SER A O 1
ATOM 917 N N . LYS A 1 115 ? -0.437 -13.808 19.663 1.00 95.19 115 LYS A N 1
ATOM 918 C CA . LYS A 1 115 ? 0.757 -14.670 19.640 1.00 95.19 115 LYS A CA 1
ATOM 919 C C . LYS A 1 115 ? 1.758 -14.310 20.736 1.00 95.19 115 LYS A C 1
ATOM 921 O O . LYS A 1 115 ? 2.380 -15.194 21.317 1.00 95.19 115 LYS A O 1
ATOM 926 N N . ASN A 1 116 ? 1.966 -13.017 20.967 1.00 95.62 116 ASN A N 1
ATOM 927 C CA . ASN A 1 116 ? 2.897 -12.473 21.945 1.00 95.62 116 ASN A CA 1
ATOM 928 C C . ASN A 1 116 ? 2.462 -11.047 22.362 1.00 95.62 116 ASN A C 1
ATOM 930 O O . ASN A 1 116 ? 2.742 -10.091 21.628 1.00 95.62 116 ASN A O 1
ATOM 934 N N . PRO A 1 117 ? 1.828 -10.877 23.538 1.00 94.38 117 PRO A N 1
ATOM 935 C CA . PRO A 1 117 ? 1.289 -9.589 23.980 1.00 94.38 117 PRO A CA 1
ATOM 936 C C . PRO A 1 117 ? 2.365 -8.540 24.293 1.00 94.38 117 PRO A C 1
ATOM 938 O O . PRO A 1 117 ? 2.084 -7.346 24.225 1.00 94.38 117 PRO A O 1
ATOM 941 N N . GLU A 1 118 ? 3.603 -8.953 24.579 1.00 95.88 118 GLU A N 1
ATOM 942 C CA . GLU A 1 118 ? 4.718 -8.049 24.903 1.00 95.88 118 GLU A CA 1
ATOM 943 C C . GLU A 1 118 ? 5.591 -7.707 23.683 1.00 95.88 118 GLU A C 1
ATOM 945 O O . GLU A 1 118 ? 6.682 -7.147 23.814 1.00 95.88 118 GLU A O 1
ATOM 950 N N . ASN A 1 119 ? 5.148 -8.047 22.467 1.00 94.88 119 ASN A N 1
ATOM 951 C CA . ASN A 1 119 ? 5.935 -7.785 21.268 1.00 94.88 119 ASN A CA 1
ATOM 952 C C . ASN A 1 119 ? 6.112 -6.263 21.056 1.00 94.88 119 ASN A C 1
ATOM 954 O O . ASN A 1 119 ? 5.119 -5.550 20.874 1.00 94.88 119 ASN A O 1
ATOM 958 N N . PRO A 1 120 ? 7.355 -5.737 20.987 1.00 95.31 120 PRO A N 1
ATOM 959 C CA . PRO A 1 120 ? 7.601 -4.301 20.841 1.00 95.31 120 PRO A CA 1
ATOM 960 C C . PRO A 1 120 ? 6.995 -3.709 19.561 1.00 95.31 120 PRO A C 1
ATOM 962 O O . PRO A 1 120 ? 6.704 -2.512 19.520 1.00 95.31 120 PRO A O 1
ATOM 965 N N . LYS A 1 121 ? 6.743 -4.533 18.533 1.00 94.25 121 LYS A N 1
ATOM 966 C CA . LYS A 1 121 ? 6.090 -4.103 17.289 1.00 94.25 121 LYS A CA 1
ATOM 967 C C . LYS A 1 121 ? 4.669 -3.591 17.495 1.00 94.25 121 LYS A C 1
ATOM 969 O O . LYS A 1 121 ? 4.229 -2.753 16.711 1.00 94.25 121 LYS A O 1
ATOM 974 N N . ILE A 1 122 ? 3.974 -4.044 18.540 1.00 95.00 122 ILE A N 1
ATOM 975 C CA . ILE A 1 122 ? 2.630 -3.557 18.871 1.00 95.00 122 ILE A CA 1
ATOM 976 C C . ILE A 1 122 ? 2.677 -2.039 19.056 1.00 95.00 122 ILE A C 1
ATOM 978 O O . ILE A 1 122 ? 1.898 -1.327 18.439 1.00 95.00 122 ILE A O 1
ATOM 982 N N . THR A 1 123 ? 3.670 -1.525 19.789 1.00 94.56 123 THR A N 1
ATOM 983 C CA . THR A 1 123 ? 3.798 -0.078 20.027 1.00 94.56 123 THR A CA 1
ATOM 984 C C . THR A 1 123 ? 4.061 0.725 18.751 1.00 94.56 123 THR A C 1
ATOM 986 O O . THR A 1 123 ? 3.529 1.823 18.603 1.00 94.56 123 THR A O 1
ATOM 989 N N . SER A 1 124 ? 4.852 0.193 17.809 1.00 95.12 124 SER A N 1
ATOM 990 C CA . SER A 1 124 ? 5.060 0.850 16.513 1.00 95.12 124 SER A CA 1
ATOM 991 C C . SER A 1 124 ? 3.797 0.834 15.658 1.00 95.12 124 SER A C 1
ATOM 993 O O . SER A 1 124 ? 3.456 1.859 15.080 1.00 95.12 124 SER A O 1
ATOM 995 N N . LEU A 1 125 ? 3.072 -0.288 15.625 1.00 94.94 125 LEU A N 1
ATOM 996 C CA . LEU A 1 125 ? 1.832 -0.398 14.858 1.00 94.94 125 LEU A CA 1
ATOM 997 C C . LEU A 1 125 ? 0.719 0.473 15.435 1.00 94.94 125 LEU A C 1
ATOM 999 O O . LEU A 1 125 ? -0.037 1.048 14.663 1.00 94.94 125 LEU A O 1
ATOM 1003 N N . SER A 1 126 ? 0.642 0.623 16.759 1.00 94.38 126 SER A N 1
ATOM 1004 C CA . SER A 1 126 ? -0.321 1.520 17.406 1.00 94.38 126 SER A CA 1
ATOM 1005 C C . SER A 1 126 ? -0.100 2.978 17.003 1.00 94.38 126 SER A C 1
ATOM 1007 O O . SER A 1 126 ? -1.054 3.653 16.641 1.00 94.38 126 SER A O 1
ATOM 1009 N N . LYS A 1 127 ? 1.154 3.448 16.976 1.00 95.94 127 LYS A N 1
ATOM 1010 C CA . LYS A 1 127 ? 1.471 4.817 16.524 1.00 95.94 127 LYS A CA 1
ATOM 1011 C C . LYS A 1 127 ? 1.113 5.051 15.064 1.00 95.94 127 LYS A C 1
ATOM 1013 O O . LYS A 1 127 ? 0.710 6.140 14.673 1.00 95.94 127 LYS A O 1
ATOM 1018 N N . GLU A 1 128 ? 1.310 4.039 14.234 1.00 94.94 128 GLU A N 1
ATOM 1019 C CA . GLU A 1 128 ? 0.927 4.140 12.835 1.00 94.94 128 GLU A CA 1
ATOM 1020 C C . GLU A 1 128 ? -0.584 4.097 12.654 1.00 94.94 128 GLU A C 1
ATOM 1022 O O . GLU A 1 128 ? -1.098 4.868 11.858 1.00 94.94 128 GLU A O 1
ATOM 1027 N N . LEU A 1 129 ? -1.295 3.253 13.406 1.00 95.25 129 LEU A N 1
ATOM 1028 C CA . LEU A 1 129 ? -2.754 3.251 13.448 1.00 95.25 129 LEU A CA 1
ATOM 1029 C C . LEU A 1 129 ? -3.280 4.650 13.790 1.00 95.25 129 LEU A C 1
ATOM 1031 O O . LEU A 1 129 ? -4.091 5.181 13.040 1.00 95.25 129 LEU A O 1
ATOM 1035 N N . GLU A 1 130 ? -2.765 5.271 14.853 1.00 93.75 130 GLU A N 1
ATOM 1036 C CA . GLU A 1 130 ? -3.092 6.656 15.223 1.00 93.75 130 GLU A CA 1
ATOM 1037 C C . GLU A 1 130 ? -2.848 7.621 14.052 1.00 93.75 130 GLU A C 1
ATOM 1039 O O . GLU A 1 130 ? -3.746 8.371 13.669 1.00 93.75 130 GLU A O 1
ATOM 1044 N N . SER A 1 131 ? -1.676 7.545 13.413 1.00 95.81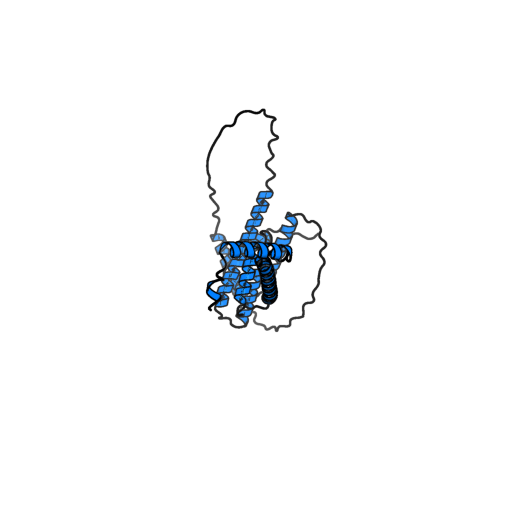 131 SER A N 1
ATOM 1045 C CA . SER A 1 131 ? -1.346 8.402 12.271 1.00 95.81 131 SER A CA 1
ATOM 1046 C C . SER A 1 131 ? -2.276 8.193 11.070 1.00 95.81 131 SER A C 1
ATOM 1048 O O . SER A 1 131 ? -2.674 9.168 10.435 1.00 95.81 131 SER A O 1
ATOM 1050 N N . GLU A 1 132 ? -2.648 6.954 10.742 1.00 94.00 132 GLU A N 1
ATOM 1051 C CA . GLU A 1 132 ? -3.573 6.668 9.638 1.00 94.00 132 GLU A CA 1
ATOM 1052 C C . GLU A 1 132 ? -4.985 7.192 9.936 1.00 94.00 132 GLU A C 1
ATOM 1054 O O . GLU A 1 132 ? -5.641 7.752 9.053 1.00 94.00 132 GLU A O 1
ATOM 1059 N N . VAL A 1 133 ? -5.433 7.106 11.192 1.00 93.19 133 VAL A N 1
ATOM 1060 C CA . VAL A 1 133 ? -6.713 7.679 11.628 1.00 93.19 133 VAL A CA 1
ATOM 1061 C C . VAL A 1 133 ? -6.691 9.203 11.517 1.00 93.19 133 VAL A C 1
ATOM 1063 O O . VAL A 1 133 ? -7.592 9.779 10.903 1.00 93.19 133 VAL A O 1
ATOM 1066 N N . GLU A 1 134 ? -5.645 9.865 12.009 1.00 93.75 134 GLU A N 1
ATOM 1067 C CA . GLU A 1 134 ? -5.474 11.316 11.868 1.00 93.75 134 GLU A CA 1
ATOM 1068 C C . GLU A 1 134 ? -5.444 11.756 10.396 1.00 93.75 134 GLU A C 1
ATOM 1070 O O . GLU A 1 134 ? -6.121 12.716 10.016 1.00 93.75 134 GLU A O 1
ATOM 1075 N N . ASN A 1 135 ? -4.723 11.022 9.542 1.00 93.00 135 ASN A N 1
ATOM 1076 C CA . ASN A 1 135 ? -4.658 11.287 8.104 1.00 93.00 135 ASN A CA 1
ATOM 1077 C C . ASN A 1 135 ? -6.031 11.143 7.429 1.00 93.00 135 ASN A C 1
ATOM 1079 O O . ASN A 1 135 ? -6.375 11.938 6.543 1.00 93.00 135 ASN A O 1
ATOM 1083 N N . SER A 1 136 ? -6.830 10.155 7.845 1.00 91.81 136 SER A N 1
ATOM 1084 C CA . SER A 1 136 ? -8.189 9.961 7.332 1.00 91.81 136 SER A CA 1
ATOM 1085 C C . SER A 1 136 ? -9.093 11.149 7.683 1.00 91.81 136 SER A C 1
ATOM 1087 O O . SER A 1 136 ? -9.716 11.730 6.790 1.00 91.81 136 SER A O 1
ATOM 1089 N N . ILE A 1 137 ? -9.073 11.598 8.944 1.00 90.94 137 ILE A N 1
ATOM 1090 C CA . ILE A 1 137 ? -9.868 12.732 9.433 1.00 90.94 137 ILE A CA 1
ATOM 1091 C C . ILE A 1 137 ? -9.442 14.024 8.731 1.00 90.94 137 ILE A C 1
ATOM 1093 O O . ILE A 1 137 ? -10.287 14.738 8.187 1.00 90.94 137 ILE A O 1
ATOM 1097 N N . GLY A 1 138 ? -8.135 14.292 8.655 1.00 91.75 138 GLY A N 1
ATOM 1098 C CA . GLY A 1 138 ? -7.609 15.482 7.983 1.00 91.75 138 GLY A CA 1
ATOM 1099 C C . GLY A 1 138 ? -7.994 15.548 6.501 1.00 91.75 138 GLY A C 1
ATOM 1100 O O . GLY A 1 138 ? -8.283 16.624 5.974 1.00 91.75 138 GLY A O 1
ATOM 1101 N N . THR A 1 139 ? -8.076 14.397 5.826 1.00 90.69 139 THR A N 1
ATOM 1102 C CA . THR A 1 139 ? -8.527 14.324 4.428 1.00 90.69 139 THR A CA 1
ATOM 1103 C C . THR A 1 139 ? -10.023 14.629 4.292 1.00 90.69 139 THR A C 1
ATOM 1105 O O . THR A 1 139 ? -10.422 15.356 3.379 1.00 90.69 139 THR A O 1
ATOM 1108 N N . ILE A 1 140 ? -10.859 14.131 5.210 1.00 87.69 140 ILE A N 1
ATOM 1109 C CA . ILE A 1 140 ? -12.303 14.419 5.236 1.00 87.69 140 ILE A CA 1
ATOM 1110 C C . ILE A 1 140 ? -12.547 15.916 5.464 1.00 87.69 140 ILE A C 1
ATOM 1112 O O . ILE A 1 140 ? -13.331 16.535 4.739 1.00 87.69 140 ILE A O 1
ATOM 1116 N N . GLU A 1 141 ? -11.845 16.522 6.423 1.00 89.62 141 GLU A N 1
ATOM 1117 C CA . GLU A 1 141 ? -11.939 17.957 6.709 1.00 89.62 141 GLU A CA 1
ATOM 1118 C C . GLU A 1 141 ? -11.512 18.809 5.507 1.00 89.62 141 GLU A C 1
ATOM 1120 O O . GLU A 1 141 ? -12.185 19.781 5.147 1.00 89.62 141 GLU A O 1
ATOM 1125 N N . PHE A 1 142 ? -10.424 18.425 4.836 1.00 89.38 142 PHE A N 1
ATOM 1126 C CA . PHE A 1 142 ? -9.964 19.089 3.621 1.00 89.38 142 PHE A CA 1
ATOM 1127 C C . PHE A 1 142 ? -11.014 19.031 2.501 1.00 89.38 142 PHE A C 1
ATOM 1129 O O . PHE A 1 142 ? -11.348 20.064 1.914 1.00 89.38 142 PHE A O 1
ATOM 1136 N N . ASN A 1 143 ? -11.599 17.856 2.255 1.00 87.00 143 ASN A N 1
ATOM 1137 C CA . ASN A 1 143 ? -12.629 17.674 1.231 1.00 87.00 143 ASN A CA 1
ATOM 1138 C C . ASN A 1 143 ? -13.905 18.474 1.550 1.00 87.00 143 ASN A C 1
ATOM 1140 O O . ASN A 1 143 ? -14.461 19.131 0.667 1.00 87.00 143 ASN A O 1
ATOM 1144 N N . LYS A 1 144 ? -14.321 18.527 2.823 1.00 86.06 144 LYS A N 1
ATOM 1145 C CA . LYS A 1 144 ? -15.451 19.354 3.286 1.00 86.06 144 LYS A CA 1
ATOM 1146 C C . LYS A 1 144 ? -15.236 20.842 2.980 1.00 86.06 144 LYS A C 1
ATOM 1148 O O . LYS A 1 144 ? -16.161 21.534 2.549 1.00 86.06 144 LYS A O 1
ATOM 1153 N N . ASN A 1 145 ? -14.008 21.334 3.149 1.00 86.75 145 ASN A N 1
ATOM 1154 C CA . ASN A 1 145 ? -13.649 22.721 2.849 1.00 86.75 145 ASN A CA 1
ATOM 1155 C C . ASN A 1 145 ? -13.644 23.032 1.341 1.00 86.75 145 ASN A C 1
ATOM 1157 O O . ASN A 1 145 ? -14.019 24.143 0.956 1.00 86.75 145 ASN A O 1
ATOM 1161 N N . ILE A 1 146 ? -13.275 22.069 0.486 1.00 86.06 146 ILE A N 1
ATOM 1162 C CA . ILE A 1 146 ? -13.355 22.221 -0.978 1.00 86.06 146 ILE A CA 1
ATOM 1163 C C . ILE A 1 146 ? -14.811 22.398 -1.415 1.00 86.06 146 ILE A C 1
ATOM 1165 O O . ILE A 1 146 ? -15.129 23.378 -2.089 1.00 86.06 146 ILE A O 1
ATOM 1169 N N . VAL A 1 147 ? -15.706 21.515 -0.964 1.00 83.12 147 VAL A N 1
ATOM 1170 C CA . VAL A 1 147 ? -17.133 21.556 -1.331 1.00 83.12 147 VAL A CA 1
ATOM 1171 C C . VAL A 1 147 ? -17.792 22.859 -0.877 1.00 83.12 147 VAL A C 1
ATOM 1173 O O . VAL A 1 147 ? -18.574 23.465 -1.610 1.00 83.12 147 VAL A O 1
ATOM 1176 N N . LYS A 1 148 ? -17.437 23.362 0.312 1.00 83.88 148 LYS A N 1
ATOM 1177 C CA . LYS A 1 148 ? -17.943 24.652 0.803 1.00 83.88 148 LYS A CA 1
ATOM 1178 C C . LYS A 1 148 ? -17.522 25.829 -0.087 1.00 83.88 148 LYS A C 1
ATOM 1180 O O . LYS A 1 148 ? -18.278 26.788 -0.213 1.00 83.88 148 LYS A O 1
ATOM 1185 N N . LYS A 1 149 ? -16.336 25.768 -0.701 1.00 81.00 149 LYS A N 1
ATOM 1186 C CA . LYS A 1 149 ? -15.814 26.827 -1.578 1.00 81.00 149 LYS A CA 1
ATOM 1187 C C . LYS A 1 149 ? -16.448 26.805 -2.970 1.00 81.00 149 LYS A C 1
ATOM 1189 O O . LYS A 1 149 ? -16.608 27.864 -3.568 1.00 81.00 149 LYS A O 1
ATOM 1194 N N . GLU A 1 150 ? -16.820 25.630 -3.467 1.00 78.12 150 GLU A N 1
ATOM 1195 C CA . GLU A 1 150 ? -17.449 25.473 -4.785 1.00 78.12 150 GLU A CA 1
ATOM 1196 C C . GLU A 1 150 ? -18.922 25.921 -4.796 1.00 78.12 150 GLU A C 1
ATOM 1198 O O . GLU A 1 150 ? -19.416 26.402 -5.810 1.00 78.12 150 GLU A O 1
ATOM 1203 N N . ASN A 1 151 ? -19.591 25.893 -3.638 1.00 73.38 151 ASN A N 1
ATOM 1204 C CA . ASN A 1 151 ? -20.955 26.407 -3.458 1.00 73.38 151 ASN A CA 1
ATOM 1205 C C . ASN A 1 151 ? -21.051 27.938 -3.306 1.00 73.38 151 ASN A C 1
ATOM 1207 O O . ASN A 1 151 ? -22.128 28.462 -3.014 1.00 73.38 151 ASN A O 1
ATOM 1211 N N . ILE A 1 152 ? -19.954 28.679 -3.490 1.00 73.19 152 ILE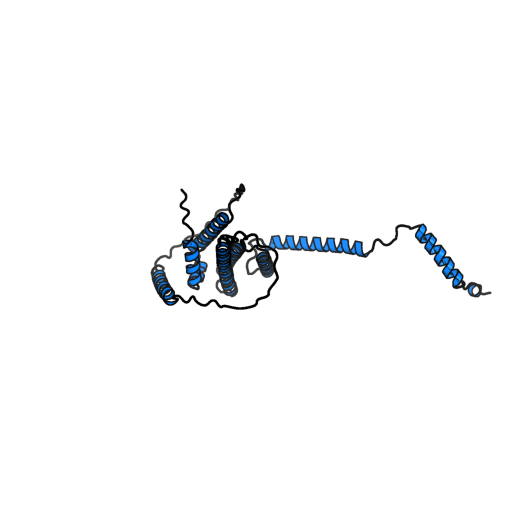 A N 1
ATOM 1212 C CA . ILE A 1 152 ? -20.043 30.132 -3.642 1.00 73.19 152 ILE A CA 1
ATOM 1213 C C . ILE A 1 152 ? -20.622 30.357 -5.042 1.00 73.19 152 ILE A C 1
ATOM 1215 O O . ILE A 1 152 ? -19.942 30.006 -6.010 1.00 73.19 152 ILE A O 1
ATOM 1219 N N . PRO A 1 153 ? -21.855 30.896 -5.177 1.00 77.00 153 PRO A N 1
ATOM 1220 C CA . PRO A 1 153 ? -22.428 31.153 -6.490 1.00 77.00 153 PRO A CA 1
ATOM 1221 C C . PRO A 1 153 ? -21.389 31.931 -7.295 1.00 77.00 153 PRO A C 1
ATOM 1223 O O . PRO A 1 153 ? -20.781 32.848 -6.723 1.00 77.00 153 PRO A O 1
ATOM 1226 N N . PRO A 1 154 ? -21.127 31.550 -8.564 1.00 76.50 154 PRO A N 1
ATOM 1227 C CA . PRO A 1 154 ? -20.138 32.236 -9.379 1.00 76.50 154 PRO A CA 1
ATOM 1228 C C . PRO A 1 154 ? -20.407 33.728 -9.216 1.00 76.50 154 PRO A C 1
ATOM 1230 O O . PRO A 1 154 ? -21.574 34.117 -9.353 1.00 76.50 154 PRO A O 1
ATOM 1233 N N . PRO A 1 155 ? -19.401 34.533 -8.808 1.00 77.94 155 PRO A N 1
ATOM 1234 C CA . PRO A 1 155 ? -19.615 35.946 -8.547 1.00 77.94 155 PRO A CA 1
ATOM 1235 C C . PRO A 1 155 ? -20.361 36.469 -9.754 1.00 77.94 155 PRO A C 1
ATOM 1237 O O . PRO A 1 155 ? -19.861 36.285 -10.866 1.00 77.94 155 PRO A O 1
ATOM 1240 N N . PHE A 1 156 ? -21.584 36.976 -9.538 1.00 71.44 156 PHE A N 1
ATOM 1241 C CA . PHE A 1 156 ? -22.408 37.523 -10.606 1.00 71.44 156 PHE A CA 1
ATOM 1242 C C . PHE A 1 156 ? -21.484 38.438 -11.379 1.00 71.44 156 PHE A C 1
ATOM 1244 O O . PHE A 1 156 ? -21.091 39.481 -10.853 1.00 71.44 156 PHE A O 1
ATOM 1251 N N . LEU A 1 157 ? -21.040 37.988 -12.558 1.00 71.88 157 LEU A N 1
ATOM 1252 C CA . LEU A 1 157 ? -20.165 38.798 -13.374 1.00 71.88 157 LEU A CA 1
ATOM 1253 C C . LEU A 1 157 ? -21.008 40.041 -13.611 1.00 71.88 157 LEU A C 1
ATOM 1255 O O . LEU A 1 157 ? -22.104 39.894 -14.167 1.00 71.88 157 LEU A O 1
ATOM 1259 N N . PRO A 1 158 ? -20.598 41.220 -13.101 1.00 71.81 158 PRO A N 1
ATOM 1260 C CA . PRO A 1 158 ? -21.352 42.425 -13.361 1.00 71.81 158 PRO A CA 1
ATOM 1261 C C . PRO A 1 158 ? -21.462 42.480 -14.875 1.00 71.81 158 PRO A C 1
ATOM 1263 O O . PRO A 1 158 ? -20.436 42.468 -15.558 1.00 71.81 158 PRO A O 1
ATOM 1266 N N . VAL A 1 159 ? -22.697 42.392 -15.381 1.00 69.19 159 VAL A N 1
ATOM 1267 C CA . VAL A 1 159 ? -22.998 42.446 -16.811 1.00 69.19 159 VAL A CA 1
ATOM 1268 C C . VAL A 1 159 ? -22.191 43.612 -17.342 1.00 69.19 159 VAL A C 1
ATOM 1270 O O . VAL A 1 159 ? -22.421 44.743 -16.916 1.00 69.19 159 VAL A O 1
ATOM 1273 N N . ALA A 1 160 ? -21.169 43.314 -18.148 1.00 65.50 160 ALA A N 1
ATOM 1274 C CA . ALA A 1 160 ? -20.180 44.307 -18.519 1.00 65.50 160 ALA A CA 1
ATOM 1275 C C . ALA A 1 160 ? -20.927 45.484 -19.159 1.00 65.50 160 ALA A C 1
ATOM 1277 O O . ALA A 1 160 ? -21.553 45.292 -20.208 1.00 65.50 160 ALA A O 1
ATOM 1278 N N . PRO A 1 161 ? -20.920 46.691 -18.562 1.00 64.19 161 PRO A N 1
ATOM 1279 C CA . PRO A 1 161 ? -21.374 47.852 -19.293 1.00 64.19 161 PRO A CA 1
ATOM 1280 C C . PRO A 1 161 ? -20.428 47.976 -20.483 1.00 64.19 161 PRO A C 1
ATOM 1282 O O . PRO A 1 161 ? -19.216 48.084 -20.308 1.00 64.19 161 PRO A O 1
ATOM 1285 N N . SER A 1 162 ? -20.986 47.888 -21.688 1.00 63.47 162 SER A N 1
ATOM 1286 C CA . SER A 1 162 ? -20.283 48.081 -22.954 1.00 63.47 162 SER A CA 1
ATOM 1287 C C . SER A 1 162 ? -19.437 49.358 -22.887 1.00 63.47 162 SER A C 1
ATOM 1289 O O . SER A 1 162 ? -19.955 50.459 -23.075 1.00 63.47 162 SER A O 1
ATOM 1291 N N . GLN A 1 163 ? -18.140 49.224 -22.602 1.00 53.12 163 GLN A N 1
ATOM 1292 C CA . GLN A 1 163 ? -17.211 50.342 -22.517 1.00 53.12 163 GLN A CA 1
ATOM 1293 C C . GLN A 1 163 ? -16.107 50.216 -23.564 1.00 53.12 163 GLN A C 1
ATOM 1295 O O . GLN A 1 163 ? -15.440 49.195 -23.716 1.00 53.12 163 GLN A O 1
ATOM 1300 N N . LYS A 1 164 ? -15.989 51.323 -24.301 1.00 58.62 164 LYS A N 1
ATOM 1301 C CA . LYS A 1 164 ? -14.981 51.676 -25.300 1.00 58.62 164 LYS A CA 1
ATOM 1302 C C . LYS A 1 164 ? -13.539 51.434 -24.821 1.00 58.62 164 LYS A C 1
ATOM 1304 O O . LYS A 1 164 ? -13.265 51.533 -23.628 1.00 58.62 164 LYS A O 1
ATOM 1309 N N . PRO A 1 165 ? -12.597 51.242 -25.763 1.00 54.62 165 PRO A N 1
ATOM 1310 C CA . PRO A 1 165 ? -11.184 51.055 -25.459 1.00 54.62 165 PRO A CA 1
ATOM 1311 C C . PRO A 1 165 ? -10.562 52.341 -24.897 1.00 54.62 165 PRO A C 1
ATOM 1313 O O . PRO A 1 165 ? -10.589 53.387 -25.546 1.00 54.62 165 PRO A O 1
ATOM 1316 N N . GLY A 1 166 ? -9.975 52.254 -23.702 1.00 53.19 166 GLY A N 1
ATOM 1317 C CA . GLY A 1 166 ? -9.276 53.366 -23.065 1.00 53.19 166 GLY A CA 1
ATOM 1318 C C . GLY A 1 166 ? -8.299 52.914 -21.980 1.00 53.19 166 GLY A C 1
ATOM 1319 O O . GLY A 1 166 ? -8.717 52.566 -20.888 1.00 53.19 166 GLY A O 1
ATOM 1320 N N . ALA A 1 167 ? -7.013 52.951 -22.339 1.00 55.03 167 ALA A N 1
ATOM 1321 C CA . ALA A 1 167 ? -5.802 53.113 -21.524 1.00 55.03 167 ALA A CA 1
ATOM 1322 C C . ALA A 1 167 ? -5.634 52.340 -20.189 1.00 55.03 167 ALA A C 1
ATOM 1324 O O . ALA A 1 167 ? -6.265 52.609 -19.172 1.00 55.03 167 ALA A O 1
ATOM 1325 N N . PHE A 1 168 ? -4.618 51.471 -20.209 1.00 52.94 168 PHE A N 1
ATOM 1326 C CA . PHE A 1 168 ? -3.922 50.844 -19.081 1.00 52.94 168 PHE A CA 1
ATOM 1327 C C . PHE A 1 168 ? -3.515 51.834 -17.972 1.00 52.94 168 PHE A C 1
ATOM 1329 O O . PHE A 1 168 ? -2.928 52.877 -18.258 1.00 52.94 168 PHE A O 1
ATOM 1336 N N . SER A 1 169 ? -3.694 51.443 -16.705 1.00 49.38 169 SER A N 1
ATOM 1337 C CA . SER A 1 169 ? -2.964 52.024 -15.570 1.00 49.38 169 SER A CA 1
ATOM 1338 C C . SER A 1 169 ? -2.750 50.996 -14.451 1.00 49.38 169 SER A C 1
ATOM 1340 O O . SER A 1 169 ? -3.645 50.227 -14.106 1.00 49.38 169 SER A O 1
ATOM 1342 N N . HIS A 1 170 ? -1.528 50.978 -13.919 1.00 59.53 170 HIS A N 1
ATOM 1343 C CA . HIS A 1 170 ? -1.008 50.076 -12.891 1.00 59.53 170 HIS A CA 1
ATOM 1344 C C . HIS A 1 170 ? -1.563 50.388 -11.491 1.00 59.53 170 HIS A C 1
ATOM 1346 O O . HIS A 1 170 ? -1.646 51.562 -11.128 1.00 59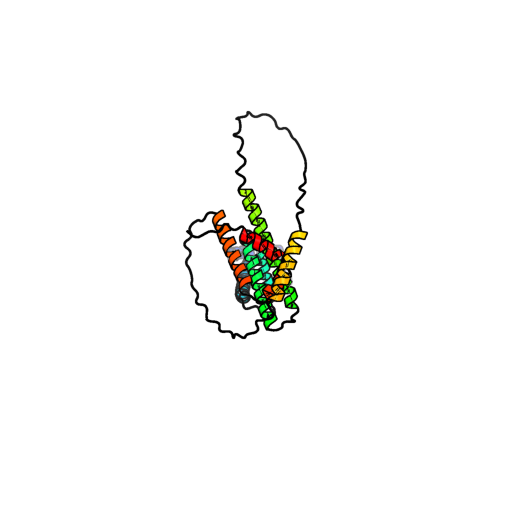.53 170 HIS A O 1
ATOM 1352 N N . ARG A 1 171 ? -1.772 49.375 -10.628 1.00 41.84 171 ARG A N 1
ATOM 1353 C CA . ARG A 1 171 ? -1.612 49.570 -9.172 1.00 41.84 171 ARG A CA 1
ATOM 1354 C C . ARG A 1 171 ? -1.375 48.287 -8.371 1.00 41.84 171 ARG A C 1
ATOM 1356 O O . ARG A 1 171 ? -1.860 47.219 -8.717 1.00 41.84 171 ARG A O 1
ATOM 1363 N N . ALA A 1 172 ? -0.593 48.458 -7.310 1.00 47.28 172 ALA A N 1
ATOM 1364 C CA . ALA A 1 172 ? 0.027 47.459 -6.454 1.00 47.28 172 ALA A CA 1
ATOM 1365 C C . ALA A 1 172 ? -0.727 47.173 -5.133 1.00 47.28 172 ALA A C 1
ATOM 1367 O O . ALA A 1 172 ? -1.503 48.006 -4.669 1.00 47.28 172 ALA A O 1
ATOM 1368 N N . SER A 1 173 ? -0.307 46.065 -4.502 1.00 44.62 173 SER A N 1
ATOM 1369 C CA . SER A 1 173 ? -0.112 45.839 -3.051 1.00 44.62 173 SER A CA 1
ATOM 1370 C C . SER A 1 173 ? -1.250 45.351 -2.129 1.00 44.62 173 SER A C 1
ATOM 1372 O O . SER A 1 173 ? -2.297 45.972 -2.011 1.00 44.62 173 SER A O 1
ATOM 1374 N N . SER A 1 174 ? -0.856 44.362 -1.299 1.00 39.34 174 SER A N 1
ATOM 1375 C CA . SER A 1 174 ? -0.988 44.300 0.179 1.00 39.34 174 SER A CA 1
ATOM 1376 C C . SER A 1 174 ? -2.136 43.510 0.856 1.00 39.34 174 SER A C 1
ATOM 1378 O O . SER A 1 174 ? -3.262 43.979 0.930 1.00 39.34 174 SER A O 1
ATOM 1380 N N . THR A 1 175 ? -1.727 42.401 1.503 1.00 43.47 175 THR A N 1
ATOM 1381 C CA . THR A 1 175 ? -1.856 42.015 2.943 1.00 43.47 175 THR A CA 1
ATOM 1382 C C . THR A 1 175 ? -3.219 41.980 3.663 1.00 43.47 175 THR A C 1
ATOM 1384 O O . THR A 1 175 ? -3.873 43.013 3.769 1.00 43.47 175 THR A O 1
ATOM 1387 N N . LYS A 1 176 ? -3.535 40.832 4.308 1.00 38.69 176 LYS A N 1
ATOM 1388 C CA . LYS A 1 176 ? -3.859 40.614 5.757 1.00 38.69 176 LYS A CA 1
ATOM 1389 C C . LYS A 1 176 ? -4.435 39.193 5.964 1.00 38.69 176 LYS A C 1
ATOM 1391 O O . LYS A 1 176 ? -5.259 38.760 5.174 1.00 38.69 176 LYS A O 1
ATOM 1396 N N . GLU A 1 177 ? -3.837 38.330 6.791 1.00 41.44 177 GLU A N 1
ATOM 1397 C CA . GLU A 1 177 ? -3.912 38.246 8.268 1.00 41.44 177 GLU A CA 1
ATOM 1398 C C . GLU A 1 177 ? -5.280 37.717 8.749 1.00 41.44 177 GLU A C 1
ATOM 1400 O O . GLU A 1 177 ? -6.281 38.424 8.689 1.00 41.44 177 GLU A O 1
ATOM 1405 N N . SER A 1 178 ? -5.317 36.455 9.201 1.00 34.41 178 SER A N 1
ATOM 1406 C CA . SER A 1 178 ? -6.501 35.812 9.785 1.00 34.41 178 SER A CA 1
ATOM 1407 C C . SER A 1 178 ? -6.145 35.301 11.178 1.00 34.41 178 SER A C 1
ATOM 1409 O O . SER A 1 178 ? -5.405 34.332 11.332 1.00 34.41 178 SER A O 1
ATOM 1411 N N . GLN A 1 179 ? -6.653 36.005 12.184 1.00 39.06 179 GLN A N 1
ATOM 1412 C CA . GLN A 1 179 ? -6.667 35.606 13.586 1.00 39.06 179 GLN A CA 1
ATOM 1413 C C . GLN A 1 179 ? -8.004 34.942 13.935 1.00 39.06 179 GLN A C 1
ATOM 1415 O O . GLN A 1 179 ? -9.009 35.125 13.248 1.00 39.06 179 GLN A O 1
ATOM 1420 N N . THR A 1 180 ? -7.988 34.284 15.097 1.00 37.50 180 THR A N 1
ATOM 1421 C CA . THR A 1 180 ? -9.096 33.748 15.907 1.00 37.50 180 THR A CA 1
ATOM 1422 C C . THR A 1 180 ? -9.733 32.437 15.458 1.00 37.50 180 THR A C 1
ATOM 1424 O O . THR A 1 180 ? -10.522 32.404 14.525 1.00 37.50 180 THR A O 1
ATOM 1427 N N . GLN A 1 181 ? -9.507 31.392 16.260 1.00 38.19 181 GLN A N 1
ATOM 1428 C CA . GLN A 1 181 ? -10.563 30.812 17.095 1.00 38.19 181 GLN A CA 1
ATOM 1429 C C . GLN A 1 181 ? -9.932 30.082 18.287 1.00 38.19 181 GLN A C 1
ATOM 1431 O O . GLN A 1 181 ? -9.096 29.201 18.135 1.00 38.19 181 GLN A O 1
ATOM 1436 N N . ASN A 1 182 ? -10.297 30.541 19.479 1.00 43.94 182 ASN A N 1
ATOM 1437 C CA . ASN A 1 182 ? -9.901 30.015 20.775 1.00 43.94 182 ASN A CA 1
ATOM 1438 C C . ASN A 1 182 ? -11.234 29.801 21.499 1.00 43.94 182 ASN A C 1
ATOM 1440 O O . ASN A 1 182 ? -11.890 30.783 21.848 1.00 43.94 182 ASN A O 1
ATOM 1444 N N . LEU A 1 183 ? -11.696 28.556 21.598 1.00 43.66 183 LEU A N 1
ATOM 1445 C CA . LEU A 1 183 ? -12.926 28.197 22.301 1.00 43.66 183 LEU A CA 1
ATOM 1446 C C . LEU A 1 183 ? -12.695 26.919 23.119 1.00 43.66 183 LEU A C 1
ATOM 1448 O O . LEU A 1 183 ? -12.350 25.876 22.579 1.00 43.66 183 LEU A O 1
ATOM 1452 N N . ASN A 1 184 ? -12.859 27.091 24.433 1.00 54.88 184 ASN A N 1
ATOM 1453 C CA . ASN A 1 184 ? -13.206 26.128 25.482 1.00 54.88 184 ASN A CA 1
ATOM 1454 C C . ASN A 1 184 ? -12.650 24.696 25.410 1.00 54.88 184 ASN A C 1
ATOM 1456 O O . ASN A 1 184 ? -13.384 23.728 25.260 1.00 54.88 184 ASN A O 1
ATOM 1460 N N . LEU A 1 185 ? -11.361 24.561 25.730 1.00 46.16 185 LEU A N 1
ATOM 1461 C CA . LEU A 1 185 ? -10.735 23.273 26.061 1.00 46.16 185 LEU A CA 1
ATOM 1462 C C . LEU A 1 185 ? -11.174 22.719 27.439 1.00 46.16 185 LEU A C 1
ATOM 1464 O O . LEU A 1 185 ? -11.175 21.515 27.656 1.00 46.16 185 LEU A O 1
ATOM 1468 N N . LYS A 1 186 ? -11.587 23.590 28.373 1.00 49.69 186 LYS A N 1
ATOM 1469 C CA . LYS A 1 186 ? -11.916 23.196 29.759 1.00 49.69 186 LYS A CA 1
ATOM 1470 C C . LYS A 1 186 ? -13.267 22.500 29.921 1.00 49.69 186 LYS A C 1
ATOM 1472 O O . LYS A 1 186 ? -13.425 21.700 30.831 1.00 49.69 186 LYS A O 1
ATOM 1477 N N . GLU A 1 187 ? -14.222 22.792 29.044 1.00 50.53 187 GLU A N 1
ATOM 1478 C CA . GLU A 1 187 ? -15.563 22.193 29.091 1.00 50.53 187 GLU A CA 1
ATOM 1479 C C . GLU A 1 187 ? -15.547 20.758 28.533 1.00 50.53 187 GLU A C 1
ATOM 1481 O O . GLU A 1 187 ? -16.263 19.885 29.013 1.00 50.53 187 GLU A O 1
ATOM 1486 N N . ILE A 1 188 ? -14.640 20.482 27.588 1.00 49.81 188 ILE A N 1
ATOM 1487 C CA . ILE A 1 188 ? -14.425 19.152 26.997 1.00 49.81 188 ILE A CA 1
ATOM 1488 C C . ILE A 1 188 ? -13.683 18.227 27.979 1.00 49.81 188 ILE A C 1
ATOM 1490 O O . ILE A 1 188 ? -14.006 17.044 28.088 1.00 49.81 188 ILE A O 1
ATOM 1494 N N . GLU A 1 189 ? -12.736 18.764 28.756 1.00 62.69 189 GLU A N 1
ATOM 1495 C CA . GLU A 1 189 ? -11.972 17.997 29.750 1.00 62.69 189 GLU A CA 1
ATOM 1496 C C . GLU A 1 189 ? -12.845 17.526 30.934 1.00 62.69 189 GLU A C 1
ATOM 1498 O O . GLU A 1 189 ? -12.657 16.427 31.463 1.00 62.69 189 GLU A O 1
ATOM 1503 N N . GLU A 1 190 ? -13.846 18.322 31.324 1.00 61.78 190 GLU A N 1
ATOM 1504 C CA . GLU A 1 190 ? -14.757 17.996 32.430 1.00 61.78 190 GLU A CA 1
ATOM 1505 C C . GLU A 1 190 ? -15.795 16.929 32.037 1.00 61.78 190 GLU A C 1
ATOM 1507 O O . GLU A 1 190 ? -16.119 16.047 32.836 1.00 61.78 190 GLU A O 1
ATOM 1512 N N . VAL A 1 191 ? -16.247 16.933 30.777 1.00 58.50 191 VAL A N 1
ATOM 1513 C CA . VAL A 1 191 ? -17.124 15.884 30.227 1.00 58.50 191 VAL A CA 1
ATOM 1514 C C . VAL A 1 191 ? -16.362 14.564 30.059 1.00 58.50 191 VAL A C 1
ATOM 1516 O O . VAL A 1 191 ? -16.890 13.508 30.407 1.00 58.50 191 VAL A O 1
ATOM 1519 N N . GLY A 1 192 ? -15.095 14.612 29.627 1.00 47.41 192 GLY A N 1
ATOM 1520 C CA . GLY A 1 192 ? -14.247 13.422 29.488 1.00 47.41 192 GLY A CA 1
ATOM 1521 C C . GLY A 1 192 ? -13.974 12.697 30.812 1.00 47.41 192 GLY A C 1
ATOM 1522 O O . GLY A 1 192 ? -13.992 11.467 30.857 1.00 47.41 192 GLY A O 1
ATOM 1523 N N . LYS A 1 193 ? -13.790 13.434 31.918 1.00 63.03 193 LYS A N 1
ATOM 1524 C CA . LYS A 1 193 ? -13.613 12.822 33.249 1.00 63.03 193 LYS A CA 1
ATOM 1525 C C . LYS A 1 193 ? -14.868 12.114 33.751 1.00 63.03 193 LYS A C 1
ATOM 1527 O O . LYS A 1 193 ? -14.758 11.028 34.308 1.00 63.03 193 LYS A O 1
ATOM 1532 N N . LYS A 1 194 ? -16.046 12.691 33.506 1.00 53.69 194 LYS A N 1
ATOM 1533 C CA . LYS A 1 194 ? -17.322 12.124 33.962 1.00 53.69 194 LYS A CA 1
ATOM 1534 C C . LYS A 1 194 ? -17.655 10.796 33.279 1.00 53.69 194 LYS A C 1
ATOM 1536 O O . LYS A 1 194 ? -18.099 9.870 33.943 1.00 53.69 194 LYS A O 1
ATOM 1541 N N . VAL A 1 195 ? -17.373 10.689 31.980 1.00 51.00 195 VAL A N 1
ATOM 1542 C CA . VAL A 1 195 ? -17.611 9.463 31.197 1.00 51.00 195 VAL A CA 1
ATOM 1543 C C . VAL A 1 195 ? -16.606 8.358 31.554 1.00 51.00 195 VAL A C 1
ATOM 1545 O O . VAL A 1 195 ? -16.968 7.186 31.597 1.00 51.00 195 VAL A O 1
ATOM 1548 N N . SER A 1 196 ? -15.359 8.720 31.877 1.00 50.75 196 SER A N 1
ATOM 1549 C CA . SER A 1 196 ? -14.324 7.765 32.307 1.00 50.75 196 SER A CA 1
ATOM 1550 C C . SER A 1 196 ? -14.611 7.151 33.688 1.00 50.75 196 SER A C 1
ATOM 1552 O O . SER A 1 196 ? -14.392 5.958 33.897 1.00 50.75 196 SER A O 1
ATOM 1554 N N . GLU A 1 197 ? -15.159 7.935 34.625 1.00 59.12 197 GLU A N 1
ATOM 1555 C CA . GLU A 1 197 ? -15.550 7.443 35.958 1.00 59.12 197 GLU A CA 1
ATOM 1556 C C . GLU A 1 197 ? -16.818 6.571 35.931 1.00 59.12 197 GLU A C 1
ATOM 1558 O O . GLU A 1 197 ? -16.958 5.672 36.760 1.00 59.12 197 GLU A O 1
ATOM 1563 N N . GLU A 1 198 ? -17.721 6.788 34.973 1.00 51.50 198 GLU A N 1
ATOM 1564 C CA . GLU A 1 198 ? -18.923 5.961 34.791 1.00 51.50 198 GLU A CA 1
ATOM 1565 C C . GLU A 1 198 ? -18.565 4.579 34.209 1.00 51.50 198 GLU A C 1
ATOM 1567 O O . GLU A 1 198 ? -18.999 3.558 34.739 1.00 51.50 198 GLU A O 1
ATOM 1572 N N . TYR A 1 199 ? -17.641 4.525 33.241 1.00 48.78 199 TYR A N 1
ATOM 1573 C CA . TYR A 1 199 ? -17.180 3.275 32.617 1.00 48.78 199 TYR A CA 1
ATOM 1574 C C . TYR A 1 199 ? -16.392 2.339 33.551 1.00 48.78 199 TYR A C 1
ATOM 1576 O O . TYR A 1 199 ? -16.464 1.120 33.403 1.00 48.78 199 TYR A O 1
ATOM 1584 N N . GLN A 1 200 ? -15.646 2.861 34.533 1.00 51.91 200 GLN A N 1
ATOM 1585 C CA . GLN A 1 200 ? -14.911 2.003 35.480 1.00 51.91 200 GLN A CA 1
ATOM 1586 C C . GLN A 1 200 ? -15.806 1.312 36.517 1.00 51.91 200 GLN A C 1
ATOM 1588 O O . GLN A 1 200 ? -15.371 0.348 37.150 1.00 51.91 200 GLN A O 1
ATOM 1593 N N . ASN A 1 201 ? -17.040 1.785 36.700 1.00 48.28 201 ASN A N 1
ATOM 1594 C CA . ASN A 1 201 ? -17.966 1.210 37.671 1.00 48.28 201 ASN A CA 1
ATOM 1595 C C . ASN A 1 201 ? -18.836 0.090 37.083 1.00 48.28 201 ASN A C 1
ATOM 1597 O O . ASN A 1 201 ? -19.387 -0.690 37.854 1.00 48.28 201 ASN A O 1
ATOM 1601 N N . GLU A 1 202 ? -18.918 -0.031 35.756 1.00 50.09 202 GLU A N 1
ATOM 1602 C CA . GLU A 1 202 ? -19.813 -0.984 35.085 1.00 50.09 202 GLU A CA 1
ATOM 1603 C C . GLU A 1 202 ? -19.136 -2.329 34.740 1.00 50.09 202 GLU A C 1
ATOM 1605 O O . GLU A 1 202 ? -19.811 -3.332 34.550 1.00 50.09 202 GLU A O 1
ATOM 1610 N N . PHE A 1 203 ? -17.798 -2.401 34.760 1.00 48.91 203 PHE A N 1
ATOM 1611 C CA . PHE A 1 203 ? -17.025 -3.587 34.343 1.00 48.91 203 PHE A CA 1
ATOM 1612 C C . PHE A 1 203 ? -16.578 -4.533 35.475 1.00 48.91 203 PHE A C 1
ATOM 1614 O O . PHE A 1 203 ? -15.682 -5.354 35.282 1.00 48.91 203 PHE A O 1
ATOM 1621 N N . LYS A 1 204 ? -17.167 -4.445 36.674 1.00 45.75 204 LYS A N 1
ATOM 1622 C CA . LYS A 1 204 ? -16.809 -5.347 37.788 1.00 45.75 204 LYS A CA 1
ATOM 1623 C C . LYS A 1 204 ? -17.576 -6.671 37.840 1.00 45.75 204 LYS A C 1
ATOM 1625 O O . LYS A 1 204 ? -17.170 -7.516 38.632 1.00 45.75 204 LYS A O 1
ATOM 1630 N N . ASP A 1 205 ? -18.593 -6.881 36.999 1.00 42.97 205 ASP A N 1
ATOM 1631 C CA . ASP A 1 205 ? -19.558 -7.971 37.219 1.00 42.97 205 ASP A CA 1
ATOM 1632 C C . ASP A 1 205 ? -19.773 -8.972 36.059 1.00 42.97 205 ASP A C 1
ATOM 1634 O O . ASP A 1 205 ? -20.621 -9.850 36.200 1.00 42.97 205 ASP A O 1
ATOM 1638 N N . GLU A 1 206 ? -19.007 -8.956 34.960 1.00 43.00 206 GLU A N 1
ATOM 1639 C CA . GLU A 1 206 ? -19.194 -9.945 33.874 1.00 43.00 206 GLU A CA 1
ATOM 1640 C C . GLU A 1 206 ? -17.905 -10.673 33.462 1.00 43.00 206 GLU A C 1
ATOM 1642 O O . GLU A 1 206 ? -17.160 -10.252 32.583 1.00 43.00 206 GLU A O 1
ATOM 1647 N N . GLU A 1 207 ? -17.681 -11.832 34.086 1.00 46.25 207 GLU A N 1
ATOM 1648 C CA . GLU A 1 207 ? -16.773 -12.882 33.618 1.00 46.25 207 GLU A CA 1
ATOM 1649 C C . GLU A 1 207 ? -17.613 -14.145 33.349 1.00 46.25 207 GLU A C 1
ATOM 1651 O O . GLU A 1 207 ? -17.924 -14.898 34.272 1.00 46.25 207 GLU A O 1
ATOM 1656 N N . VAL A 1 208 ? -18.025 -14.374 32.093 1.00 43.81 208 VAL A N 1
ATOM 1657 C CA . VAL A 1 208 ? -18.581 -15.664 31.641 1.00 43.81 208 VAL A CA 1
ATOM 1658 C C . VAL A 1 208 ? -18.091 -15.992 30.226 1.00 43.81 208 VAL A C 1
ATOM 1660 O O . VAL A 1 208 ? -18.224 -15.203 29.295 1.00 43.81 208 VAL A O 1
ATOM 1663 N N . GLU A 1 209 ? -17.525 -17.194 30.102 1.00 47.19 209 GLU A N 1
ATOM 1664 C CA . GLU A 1 209 ? -17.017 -17.863 28.900 1.00 47.19 209 GLU A CA 1
ATOM 1665 C C . GLU A 1 209 ? -17.929 -17.772 27.663 1.00 47.19 209 GLU A C 1
ATOM 1667 O O . GLU A 1 209 ? -19.122 -18.061 27.743 1.00 47.19 209 GLU A O 1
ATOM 1672 N N . SER A 1 210 ? -17.337 -17.596 26.472 1.00 35.06 210 SER A N 1
ATOM 1673 C CA . SER A 1 210 ? -17.874 -18.260 25.277 1.00 35.06 210 SER A CA 1
ATOM 1674 C C . SER A 1 210 ? -16.826 -18.541 24.199 1.00 35.06 210 SER A C 1
ATOM 1676 O O . SER A 1 210 ? -16.054 -17.687 23.773 1.00 35.06 210 SER A O 1
ATOM 1678 N N . GLN A 1 211 ? -16.868 -19.793 23.748 1.00 34.16 211 GLN A N 1
ATOM 1679 C CA . GLN A 1 211 ? -16.068 -20.427 22.710 1.00 34.16 211 GLN A CA 1
ATOM 1680 C C . GLN A 1 211 ? -16.427 -19.940 21.298 1.00 34.16 211 GLN A C 1
ATOM 1682 O O . GLN A 1 211 ? -17.564 -19.578 20.993 1.00 34.16 211 GLN A O 1
ATOM 1687 N N . THR A 1 212 ? -15.428 -19.995 20.421 1.00 36.16 212 THR A N 1
ATOM 1688 C CA . THR A 1 212 ? -15.446 -19.596 19.014 1.00 36.16 212 THR A CA 1
ATOM 1689 C C . THR A 1 212 ? -16.045 -20.671 18.101 1.00 36.16 212 THR A C 1
ATOM 1691 O O . THR A 1 212 ? -15.653 -21.832 18.153 1.00 36.16 212 THR A O 1
ATOM 1694 N N . ASN A 1 213 ? -16.934 -20.268 17.185 1.00 37.88 213 ASN A N 1
ATOM 1695 C CA . ASN A 1 213 ? -17.249 -21.009 15.958 1.00 37.88 213 ASN A CA 1
ATOM 1696 C C . ASN A 1 213 ? -17.424 -20.015 14.796 1.00 37.88 213 ASN A C 1
ATOM 1698 O O . ASN A 1 213 ? -18.273 -19.129 14.849 1.00 37.88 213 ASN A O 1
ATOM 1702 N N . HIS A 1 214 ? -16.610 -20.164 13.750 1.00 32.09 214 HIS A N 1
ATOM 1703 C CA . HIS A 1 214 ? -16.651 -19.371 12.515 1.00 32.09 214 HIS A CA 1
ATOM 1704 C C . HIS A 1 214 ? -17.290 -20.193 11.377 1.00 32.09 214 HIS A C 1
ATOM 1706 O O . HIS A 1 214 ? -16.838 -21.316 11.141 1.00 32.09 214 HIS A O 1
ATOM 1712 N N . PRO A 1 215 ? -18.285 -19.665 10.639 1.00 42.66 215 PRO A N 1
ATOM 1713 C CA . PRO A 1 215 ? -18.765 -20.261 9.391 1.00 42.66 215 PRO A CA 1
ATOM 1714 C C . PRO A 1 215 ? -18.031 -19.709 8.145 1.00 42.66 215 PRO A C 1
ATOM 1716 O O . PRO A 1 215 ? -17.428 -18.634 8.205 1.00 42.66 215 PRO A O 1
ATOM 1719 N N . PRO A 1 216 ? -18.058 -20.434 7.006 1.00 42.00 216 PRO A N 1
ATOM 1720 C CA . PRO A 1 216 ? -17.381 -20.038 5.776 1.00 42.00 216 PRO A CA 1
ATOM 1721 C C . PRO A 1 216 ? -18.188 -18.991 4.994 1.00 42.00 216 PRO A C 1
ATOM 1723 O O . PRO A 1 216 ? -19.414 -19.017 4.968 1.00 42.00 216 PRO A O 1
ATOM 1726 N N . ASN A 1 217 ? -17.464 -18.078 4.349 1.00 34.78 217 ASN A N 1
ATOM 1727 C CA . ASN A 1 217 ? -17.990 -16.916 3.638 1.00 34.78 217 ASN A CA 1
ATOM 1728 C C . ASN A 1 217 ? -18.258 -17.270 2.159 1.00 34.78 217 ASN A C 1
ATOM 1730 O O . ASN A 1 217 ? -17.319 -17.602 1.429 1.00 34.78 217 ASN A O 1
ATOM 1734 N N . GLU A 1 218 ? -19.522 -17.227 1.729 1.00 34.53 218 GLU A N 1
ATOM 1735 C CA . GLU A 1 218 ? -19.933 -17.372 0.327 1.00 34.53 218 GLU A CA 1
ATOM 1736 C C . GLU A 1 218 ? -19.864 -16.013 -0.383 1.00 34.53 218 GLU A C 1
ATOM 1738 O O . GLU A 1 218 ? -20.341 -14.996 0.114 1.00 34.53 218 GLU A O 1
ATOM 1743 N N . GLY A 1 219 ? -19.214 -15.990 -1.548 1.00 37.97 219 GLY A N 1
ATOM 1744 C CA . GLY A 1 219 ? -19.032 -14.786 -2.349 1.00 37.97 219 GLY A CA 1
ATOM 1745 C C . GLY A 1 219 ? -20.281 -14.438 -3.150 1.00 37.97 219 GLY A C 1
ATOM 1746 O O . GLY A 1 219 ? -20.641 -15.157 -4.080 1.00 37.97 219 GLY A O 1
ATOM 1747 N N . GLU A 1 220 ? -20.878 -13.290 -2.843 1.00 36.88 220 GLU A N 1
ATOM 1748 C CA . GLU A 1 220 ? -21.979 -12.705 -3.603 1.00 36.88 220 GLU A CA 1
ATOM 1749 C C . GLU A 1 220 ? -21.451 -11.534 -4.452 1.00 36.88 220 GLU A C 1
ATOM 1751 O O . GLU A 1 220 ? -21.014 -10.498 -3.948 1.00 36.88 220 GLU A O 1
ATOM 1756 N N . GLN A 1 221 ? -21.418 -11.727 -5.773 1.00 36.97 221 GLN A N 1
ATOM 1757 C CA . GLN A 1 221 ? -21.076 -10.687 -6.744 1.00 36.97 221 GLN A CA 1
ATOM 1758 C C . GLN A 1 221 ? -22.342 -9.910 -7.114 1.00 36.97 221 GLN A C 1
ATOM 1760 O O . GLN A 1 221 ? -23.104 -10.342 -7.979 1.00 36.97 221 GLN A O 1
ATOM 1765 N N . ASN A 1 222 ? -22.545 -8.744 -6.500 1.00 38.84 222 ASN A N 1
ATOM 1766 C CA . ASN A 1 222 ? -23.600 -7.823 -6.910 1.00 38.84 222 ASN A CA 1
ATOM 1767 C C . ASN A 1 222 ? -23.139 -6.934 -8.072 1.00 38.84 222 ASN A C 1
ATOM 1769 O O . ASN A 1 222 ? -22.108 -6.263 -8.029 1.00 38.84 222 ASN A O 1
ATOM 1773 N N . LYS A 1 223 ? -23.932 -6.978 -9.143 1.00 40.81 223 LYS A N 1
ATOM 1774 C CA . LYS A 1 223 ? -23.785 -6.229 -10.389 1.00 40.81 223 LYS A CA 1
ATOM 1775 C C . LYS A 1 223 ? -24.438 -4.856 -10.217 1.00 40.81 223 LYS A C 1
ATOM 1777 O O . LYS A 1 223 ? -25.660 -4.760 -10.228 1.00 40.81 223 LYS A O 1
ATOM 1782 N N . THR A 1 224 ? -23.633 -3.809 -10.077 1.00 41.59 224 THR A N 1
ATOM 1783 C CA . THR A 1 224 ? -24.117 -2.428 -9.939 1.00 41.59 224 THR A CA 1
ATOM 1784 C C . THR A 1 224 ? -24.449 -1.831 -11.309 1.00 41.59 224 THR A C 1
ATOM 1786 O O . THR A 1 224 ? -23.589 -1.725 -12.186 1.00 41.59 224 THR A O 1
ATOM 1789 N N . GLU A 1 225 ? -25.710 -1.453 -11.509 1.00 40.03 225 GLU A N 1
ATOM 1790 C CA . GLU A 1 225 ? -26.155 -0.625 -12.631 1.00 40.03 225 GLU A CA 1
ATOM 1791 C C . GLU A 1 225 ? -25.823 0.845 -12.329 1.00 40.03 225 GLU A C 1
ATOM 1793 O O . GLU A 1 225 ? -26.233 1.397 -11.312 1.00 40.03 225 GLU A O 1
ATOM 1798 N N . ASN A 1 226 ? -25.035 1.479 -13.201 1.00 42.12 226 ASN A N 1
ATOM 1799 C CA . ASN A 1 226 ? -24.534 2.839 -12.996 1.00 42.12 226 ASN A CA 1
ATOM 1800 C C . ASN A 1 226 ? -25.594 3.887 -13.372 1.00 42.12 226 ASN A C 1
ATOM 1802 O O . ASN A 1 226 ? -25.662 4.319 -14.525 1.00 42.12 226 ASN A O 1
ATOM 1806 N N . ALA A 1 227 ? -26.380 4.340 -12.395 1.00 44.78 227 ALA A N 1
ATOM 1807 C CA . ALA A 1 227 ? -27.076 5.620 -12.477 1.00 44.78 227 ALA A CA 1
ATOM 1808 C C . ALA A 1 227 ? -26.078 6.760 -12.207 1.00 44.78 227 ALA A C 1
ATOM 1810 O O . ALA A 1 227 ? -25.271 6.695 -11.281 1.00 44.78 227 ALA A O 1
ATOM 1811 N N . THR A 1 228 ? -26.091 7.800 -13.043 1.00 43.72 228 THR A N 1
ATOM 1812 C CA . THR A 1 228 ? -25.206 8.968 -12.911 1.00 43.72 228 THR A CA 1
ATOM 1813 C C . THR A 1 228 ? -25.680 9.841 -11.747 1.00 43.72 228 THR A C 1
ATOM 1815 O O . THR A 1 228 ? -26.448 10.781 -11.936 1.00 43.72 228 THR A O 1
ATOM 1818 N N . LEU A 1 229 ? -25.265 9.475 -10.535 1.00 49.41 229 LEU A N 1
ATOM 1819 C CA . LEU A 1 229 ? -25.565 10.195 -9.302 1.00 49.41 229 LEU A CA 1
ATOM 1820 C C . LEU A 1 229 ? -24.794 11.524 -9.260 1.00 49.41 229 LEU A C 1
ATOM 1822 O O . LEU A 1 229 ? -23.657 11.617 -9.732 1.00 49.41 229 LEU A O 1
ATOM 1826 N N . SER A 1 230 ? -25.416 12.571 -8.722 1.00 56.47 230 SER A N 1
ATOM 1827 C CA . SER A 1 230 ? -24.792 13.892 -8.640 1.00 56.47 230 SER A CA 1
ATOM 1828 C C . SER A 1 230 ? -23.625 13.898 -7.636 1.00 56.47 230 SER A C 1
ATOM 1830 O O . SER A 1 230 ? -23.670 13.229 -6.606 1.00 56.47 230 SER A O 1
ATOM 1832 N N . THR A 1 231 ? -22.565 14.672 -7.907 1.00 58.84 231 THR A N 1
ATOM 1833 C CA . THR A 1 231 ? -21.355 14.777 -7.062 1.00 58.84 231 THR A CA 1
ATOM 1834 C C . THR A 1 231 ? -21.607 14.975 -5.551 1.00 58.84 231 THR A C 1
ATOM 1836 O O . THR A 1 231 ? -20.890 14.349 -4.768 1.00 58.84 231 THR A O 1
ATOM 1839 N N . PRO A 1 232 ? -22.584 15.789 -5.085 1.00 64.56 232 PRO A N 1
ATOM 1840 C CA . PRO A 1 232 ? -22.845 15.926 -3.646 1.00 64.56 232 PRO A CA 1
ATOM 1841 C C . PRO A 1 232 ? -23.493 14.684 -3.016 1.00 64.56 232 PRO A C 1
ATOM 1843 O O . PRO A 1 232 ? -23.330 14.444 -1.823 1.00 64.56 232 PRO A O 1
ATOM 1846 N N . GLU A 1 233 ? -24.208 13.883 -3.800 1.00 71.44 233 GLU A N 1
ATOM 1847 C CA . GLU A 1 233 ? -24.920 12.692 -3.332 1.00 71.44 233 GLU A CA 1
ATOM 1848 C C . GLU A 1 233 ? -23.952 11.521 -3.109 1.00 71.44 233 GLU A C 1
ATOM 1850 O O . GLU A 1 233 ? -24.010 10.860 -2.075 1.00 71.44 233 GLU A O 1
ATOM 1855 N N . ILE A 1 234 ? -22.965 11.366 -4.002 1.00 70.00 234 ILE A N 1
ATOM 1856 C CA . ILE A 1 234 ? -21.871 10.386 -3.864 1.00 70.00 234 ILE A CA 1
ATOM 1857 C C . ILE A 1 234 ? -21.048 10.658 -2.597 1.00 70.00 234 ILE A C 1
ATOM 1859 O O . ILE A 1 234 ? -20.672 9.728 -1.886 1.00 70.00 234 ILE A O 1
ATOM 1863 N N . LEU A 1 235 ? -20.784 11.931 -2.283 1.00 67.12 235 LEU A N 1
ATOM 1864 C CA . LEU A 1 235 ? -20.014 12.296 -1.093 1.00 67.12 235 LEU A CA 1
ATOM 1865 C C . LEU A 1 235 ? -20.759 11.953 0.207 1.00 67.12 235 LEU A C 1
ATOM 1867 O O . LEU A 1 235 ? -20.136 11.494 1.162 1.00 67.12 235 LEU A O 1
ATOM 1871 N N . ASN A 1 236 ? -22.080 12.147 0.237 1.00 74.50 236 ASN A N 1
ATOM 1872 C CA . ASN A 1 236 ? -22.903 11.828 1.406 1.00 74.50 236 ASN A CA 1
ATOM 1873 C C . ASN A 1 236 ? -23.032 10.315 1.623 1.00 74.50 236 ASN A C 1
ATOM 1875 O O . ASN A 1 236 ? -22.942 9.853 2.762 1.00 74.50 236 ASN A O 1
ATOM 1879 N N . GLN A 1 237 ? -23.201 9.542 0.546 1.00 78.69 237 GLN A N 1
ATOM 1880 C CA . GLN A 1 237 ? -23.224 8.082 0.631 1.00 78.69 237 GLN A CA 1
ATOM 1881 C C . GLN A 1 237 ? -21.899 7.554 1.197 1.00 78.69 237 GLN A C 1
ATOM 1883 O O . GLN A 1 237 ? -21.889 6.799 2.166 1.00 78.69 237 GLN A O 1
ATOM 1888 N N . HIS A 1 238 ? -20.778 8.044 0.667 1.00 73.88 238 HIS A N 1
ATOM 1889 C CA . HIS A 1 238 ? -19.443 7.633 1.097 1.00 73.88 238 HIS A CA 1
ATOM 1890 C C . HIS A 1 238 ? -19.147 7.984 2.563 1.00 73.88 238 HIS A C 1
ATOM 1892 O O . HIS A 1 238 ? -18.614 7.166 3.309 1.00 73.88 238 HIS A O 1
ATOM 1898 N N . GLN A 1 239 ? -19.561 9.170 3.026 1.00 76.50 239 GLN A N 1
ATOM 1899 C CA . GLN A 1 239 ? -19.448 9.525 4.446 1.00 76.50 239 GLN A CA 1
ATOM 1900 C C . GLN A 1 239 ? -20.279 8.612 5.354 1.00 76.50 239 GLN A C 1
ATOM 1902 O O . GLN A 1 239 ? -19.849 8.310 6.466 1.00 76.50 239 GLN A O 1
ATOM 1907 N N . THR A 1 240 ? -21.441 8.158 4.885 1.00 82.38 240 THR A N 1
ATOM 1908 C CA . THR A 1 240 ? -22.308 7.250 5.647 1.00 82.38 240 THR A CA 1
ATOM 1909 C C . THR A 1 240 ? -21.657 5.875 5.800 1.00 82.38 240 THR A C 1
ATOM 1911 O O . THR A 1 240 ? -21.582 5.366 6.915 1.00 82.38 240 THR A O 1
ATOM 1914 N N . GLU A 1 241 ? -21.080 5.327 4.725 1.00 83.12 241 GLU A N 1
ATOM 1915 C CA . GLU A 1 241 ? -20.344 4.050 4.745 1.00 83.12 241 GLU A CA 1
ATOM 1916 C C . GLU A 1 241 ? -19.123 4.097 5.685 1.00 83.12 241 GLU A C 1
ATOM 1918 O O . GLU A 1 241 ? -18.864 3.152 6.438 1.00 83.12 241 GLU A O 1
ATOM 1923 N N . ILE A 1 242 ? -18.401 5.224 5.705 1.00 77.25 242 ILE A N 1
ATOM 1924 C CA . ILE A 1 242 ? -17.302 5.468 6.653 1.00 77.25 242 ILE A CA 1
ATOM 1925 C C . ILE A 1 242 ? -17.826 5.468 8.095 1.00 77.25 242 ILE A C 1
ATOM 1927 O O . ILE A 1 242 ? -17.238 4.819 8.963 1.00 77.25 242 ILE A O 1
ATOM 1931 N N . CYS A 1 243 ? -18.927 6.174 8.358 1.00 83.81 243 CYS A N 1
ATOM 1932 C CA . CYS A 1 243 ? -19.531 6.241 9.686 1.00 83.81 243 CYS A CA 1
ATOM 1933 C C . CYS A 1 243 ? -20.025 4.879 10.182 1.00 83.81 243 CYS A C 1
ATOM 1935 O O . CYS A 1 243 ? -19.783 4.537 11.340 1.00 83.81 243 CYS A O 1
ATOM 1937 N N . GLU A 1 244 ? -20.645 4.074 9.320 1.00 84.94 244 GLU A N 1
ATOM 1938 C CA . GLU A 1 244 ? -21.058 2.711 9.665 1.00 84.94 244 GLU A CA 1
ATOM 1939 C C . GLU A 1 244 ? -19.868 1.787 9.924 1.00 84.94 244 GLU A C 1
ATOM 1941 O O . GLU A 1 244 ? -19.877 1.043 10.904 1.00 84.94 244 GLU A O 1
ATOM 1946 N N . SER A 1 245 ? -18.814 1.868 9.108 1.00 78.94 245 SER A N 1
ATOM 1947 C CA . SER A 1 245 ? -17.611 1.044 9.281 1.00 78.94 245 SER A CA 1
ATOM 1948 C C . SER A 1 245 ? -16.941 1.307 10.628 1.00 78.94 245 SER A C 1
ATOM 1950 O O . SER A 1 245 ? -16.607 0.379 11.358 1.00 78.94 245 SER A O 1
ATOM 1952 N N . TRP A 1 246 ? -16.802 2.575 11.006 1.00 76.38 246 TRP A N 1
ATOM 1953 C CA . TRP A 1 246 ? -16.269 2.956 12.312 1.00 76.38 246 TRP A CA 1
ATOM 1954 C C . TRP A 1 246 ? -17.180 2.585 13.466 1.00 76.38 246 TRP A C 1
ATOM 1956 O O . TRP A 1 246 ? -16.696 2.109 14.489 1.00 76.38 246 TRP A O 1
ATOM 1966 N N . LYS A 1 247 ? -18.491 2.782 13.310 1.00 81.94 247 LYS A N 1
ATOM 1967 C CA . LYS A 1 247 ? -19.463 2.339 14.306 1.00 81.94 247 LYS A CA 1
ATOM 1968 C C . LYS A 1 247 ? -19.313 0.841 14.556 1.00 81.94 247 LYS A C 1
ATOM 1970 O O . LYS A 1 247 ? -19.242 0.441 15.709 1.00 81.94 247 LYS A O 1
ATOM 1975 N N . LYS A 1 248 ? -19.145 0.045 13.497 1.00 82.50 248 LYS A N 1
ATOM 1976 C CA . LYS A 1 248 ? -18.863 -1.386 13.605 1.00 82.50 248 LYS A CA 1
ATOM 1977 C C . LYS A 1 248 ? -17.552 -1.662 14.348 1.00 82.50 248 LYS A C 1
ATOM 1979 O O . LYS A 1 248 ? -17.557 -2.486 15.248 1.00 82.50 248 LYS A O 1
ATOM 1984 N N . ILE A 1 249 ? -16.466 -0.943 14.047 1.00 72.56 249 ILE A N 1
ATOM 1985 C CA . ILE A 1 249 ? -15.175 -1.080 14.757 1.00 72.56 249 ILE A CA 1
ATOM 1986 C C . ILE A 1 249 ? -15.314 -0.782 16.260 1.00 72.56 249 ILE A C 1
ATOM 1988 O O . ILE A 1 249 ? -14.666 -1.438 17.073 1.00 72.56 249 ILE A O 1
ATOM 1992 N N . ILE A 1 250 ? -16.143 0.202 16.626 1.00 71.94 250 ILE A N 1
ATOM 1993 C CA . ILE A 1 250 ? -16.423 0.574 18.021 1.00 71.94 250 ILE A CA 1
ATOM 1994 C C . ILE A 1 250 ? -17.315 -0.481 18.700 1.00 71.94 250 ILE A C 1
ATOM 1996 O O . ILE A 1 250 ? -17.042 -0.880 19.829 1.00 71.94 250 ILE A O 1
ATOM 2000 N N . GLU A 1 251 ? -18.381 -0.925 18.028 1.00 75.62 251 GLU A N 1
ATOM 2001 C CA . GLU A 1 251 ? -19.390 -1.842 18.576 1.00 75.62 251 GLU A CA 1
ATOM 2002 C C . GLU A 1 251 ? -18.915 -3.299 18.651 1.00 75.62 251 GLU A C 1
ATOM 2004 O O . GLU A 1 251 ? -19.325 -4.008 19.565 1.00 75.62 251 GLU A O 1
ATOM 2009 N N . GLU A 1 252 ? -18.022 -3.752 17.762 1.00 78.38 252 GLU A N 1
ATOM 2010 C CA . GLU A 1 252 ? -17.441 -5.108 17.808 1.00 78.38 252 GLU A CA 1
ATOM 2011 C C . GLU A 1 252 ? -16.458 -5.329 18.980 1.00 78.38 252 GLU A C 1
ATOM 2013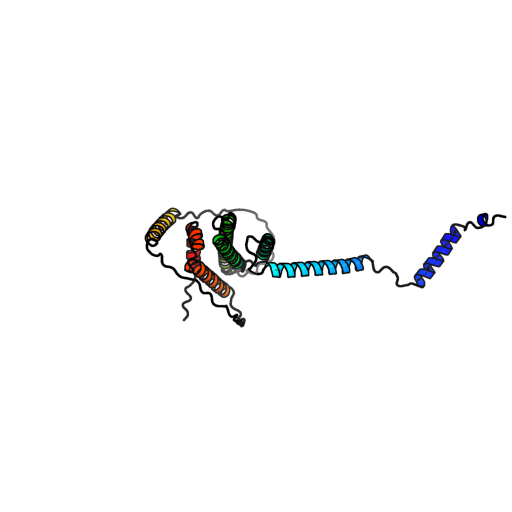 O O . GLU A 1 252 ? -15.853 -6.394 19.052 1.00 78.38 252 GLU A O 1
ATOM 2018 N N . GLN A 1 253 ? -16.346 -4.384 19.931 1.00 57.81 253 GLN A N 1
ATOM 2019 C CA . GLN A 1 253 ? -15.818 -4.594 21.295 1.00 57.81 253 GLN A CA 1
ATOM 2020 C C . GLN A 1 253 ? -14.509 -5.398 21.361 1.00 57.81 253 GLN A C 1
ATOM 2022 O O . GLN A 1 253 ? -14.334 -6.295 22.182 1.00 57.81 253 GLN A O 1
ATOM 2027 N N . ASP A 1 254 ? -13.543 -5.058 20.511 1.00 65.50 254 ASP A N 1
ATOM 2028 C CA . ASP A 1 254 ? -12.187 -5.551 20.713 1.00 65.50 254 ASP A CA 1
ATOM 2029 C C . ASP A 1 254 ? -11.530 -4.684 21.793 1.00 65.50 254 ASP A C 1
ATOM 2031 O O . ASP A 1 254 ? -11.315 -3.488 21.577 1.00 65.50 254 ASP A O 1
ATOM 2035 N N . GLU A 1 255 ? -11.192 -5.261 22.951 1.00 66.94 255 GLU A N 1
ATOM 2036 C CA . GLU A 1 255 ? -10.525 -4.566 24.070 1.00 66.94 255 GLU A CA 1
ATOM 2037 C C . GLU A 1 255 ? -9.316 -3.737 23.602 1.00 66.94 255 GLU A C 1
ATOM 2039 O O . GLU A 1 255 ? -9.011 -2.683 24.154 1.00 66.94 255 GLU A O 1
ATOM 2044 N N . ALA A 1 256 ? -8.644 -4.178 22.533 1.00 61.66 256 ALA A N 1
ATOM 2045 C CA . ALA A 1 256 ? -7.545 -3.460 21.896 1.00 61.66 256 ALA A CA 1
ATOM 2046 C C . ALA A 1 256 ? -7.967 -2.145 21.216 1.00 61.66 256 ALA A C 1
ATOM 2048 O O . ALA A 1 256 ? -7.235 -1.158 21.291 1.00 61.66 256 ALA A O 1
ATOM 2049 N N . ALA A 1 257 ? -9.124 -2.125 20.548 1.00 61.53 257 ALA A N 1
ATOM 2050 C CA . ALA A 1 257 ? -9.679 -0.917 19.946 1.00 61.53 257 ALA A CA 1
ATOM 2051 C C . ALA A 1 257 ? -10.152 0.050 21.039 1.00 61.53 257 ALA A C 1
ATOM 2053 O O . ALA A 1 257 ? -9.846 1.238 20.971 1.00 61.53 257 ALA A O 1
ATOM 2054 N N . VAL A 1 258 ? -10.795 -0.475 22.088 1.00 67.06 258 VAL A N 1
ATOM 2055 C CA . VAL A 1 258 ? -11.237 0.304 23.253 1.00 67.06 258 VAL A CA 1
ATOM 2056 C C . VAL A 1 258 ? -10.044 0.925 23.984 1.00 67.06 258 VAL A C 1
ATOM 2058 O O . VAL A 1 258 ? -10.057 2.119 24.256 1.00 67.06 258 VAL A O 1
ATOM 2061 N N . GLU A 1 259 ? -8.966 0.178 24.233 1.00 72.81 259 GLU A N 1
ATOM 2062 C CA . GLU A 1 259 ? -7.761 0.695 24.901 1.00 72.81 259 GLU A CA 1
ATOM 2063 C C . GLU A 1 259 ? -7.094 1.832 24.104 1.00 72.81 259 GLU A C 1
ATOM 2065 O O . GLU A 1 259 ? -6.615 2.815 24.678 1.00 72.81 259 GLU A O 1
ATOM 2070 N N . LEU A 1 260 ? -7.070 1.717 22.773 1.00 64.94 260 LEU A N 1
ATOM 2071 C CA . LEU A 1 260 ? -6.500 2.734 21.888 1.00 64.94 260 LEU A CA 1
ATOM 2072 C C . LEU A 1 260 ? -7.390 3.986 21.832 1.00 64.94 260 LEU A C 1
ATOM 2074 O O . LEU A 1 260 ? -6.895 5.109 21.915 1.00 64.94 260 LEU A O 1
ATOM 2078 N N . MET A 1 261 ? -8.708 3.786 21.791 1.00 65.12 261 MET A N 1
ATOM 2079 C CA . MET A 1 261 ? -9.715 4.846 21.828 1.00 65.12 261 MET A CA 1
ATOM 2080 C C . MET A 1 261 ? -9.726 5.594 23.169 1.00 65.12 261 MET A C 1
ATOM 2082 O O . MET A 1 261 ? -9.762 6.823 23.187 1.00 65.12 261 MET A O 1
ATOM 2086 N N . VAL A 1 262 ? -9.591 4.889 24.294 1.00 70.88 262 VAL A N 1
ATOM 2087 C CA . VAL A 1 262 ? -9.479 5.488 25.637 1.00 70.88 262 VAL A CA 1
ATOM 2088 C C . VAL A 1 262 ? -8.237 6.376 25.754 1.00 70.88 262 VAL A C 1
ATOM 2090 O O . VAL A 1 262 ? -8.267 7.394 26.446 1.00 70.88 262 VAL A O 1
ATOM 2093 N N . LYS A 1 263 ? -7.147 6.042 25.053 1.00 73.25 263 LYS A N 1
ATOM 2094 C CA . LYS A 1 263 ? -5.917 6.851 25.039 1.00 73.25 263 LYS A CA 1
ATOM 2095 C C . LYS A 1 263 ? -6.034 8.133 24.209 1.00 73.25 263 LYS A C 1
ATOM 2097 O O . LYS A 1 263 ? -5.253 9.053 24.436 1.00 73.25 263 LYS A O 1
ATOM 2102 N N . THR A 1 264 ? -7.001 8.229 23.293 1.00 74.94 264 THR A N 1
ATOM 2103 C CA . THR A 1 264 ? -7.207 9.403 22.422 1.00 74.94 264 THR A CA 1
ATOM 2104 C C . THR A 1 264 ? -8.687 9.816 22.331 1.00 74.94 264 THR A C 1
ATOM 2106 O O . THR A 1 264 ? -9.300 9.759 21.262 1.00 74.94 264 THR A O 1
ATOM 2109 N N . PRO A 1 265 ? -9.286 10.315 23.432 1.00 76.06 265 PRO A N 1
ATOM 2110 C CA . PRO A 1 265 ? -10.702 10.700 23.460 1.00 76.06 265 PRO A CA 1
ATOM 2111 C C . PRO A 1 265 ? -11.046 11.818 22.462 1.00 76.06 265 PRO A C 1
ATOM 2113 O O . PRO A 1 265 ? -12.164 11.879 21.955 1.00 76.06 265 PRO A O 1
ATOM 2116 N N . GLU A 1 266 ? -10.079 12.674 22.119 1.00 75.00 266 GLU A N 1
ATOM 2117 C CA . GLU A 1 266 ? -10.260 13.746 21.132 1.00 75.00 266 GLU A CA 1
ATOM 2118 C C . GLU A 1 266 ? -10.628 13.218 19.737 1.00 75.00 266 GLU A C 1
ATOM 2120 O O . GLU A 1 266 ? -11.408 13.848 19.020 1.00 75.00 266 GLU A O 1
ATOM 2125 N N . ILE A 1 267 ? -10.091 12.054 19.354 1.00 71.62 267 ILE A N 1
ATOM 2126 C CA . ILE A 1 267 ? -10.350 11.438 18.049 1.00 71.62 267 ILE A CA 1
ATOM 2127 C C . ILE A 1 267 ? -11.798 10.945 17.987 1.00 71.62 267 ILE A C 1
ATOM 2129 O O . ILE A 1 267 ? -12.491 11.202 17.001 1.00 71.62 267 ILE A O 1
ATOM 2133 N N . ILE A 1 268 ? -12.285 10.317 19.062 1.00 76.00 268 ILE A N 1
ATOM 2134 C CA . ILE A 1 268 ? -13.669 9.832 19.159 1.00 76.00 268 ILE A CA 1
ATOM 2135 C C . ILE A 1 268 ? -14.652 10.995 19.065 1.00 76.00 268 ILE A C 1
ATOM 2137 O O . ILE A 1 268 ? -15.615 10.920 18.307 1.00 76.00 268 ILE A O 1
ATOM 2141 N N . VAL A 1 269 ? -14.402 12.084 19.799 1.00 80.19 269 VAL A N 1
ATOM 2142 C CA . VAL A 1 269 ? -15.291 13.254 19.806 1.00 80.19 269 VAL A CA 1
ATOM 2143 C C . VAL A 1 269 ? -15.374 13.874 18.414 1.00 80.19 269 VAL A C 1
ATOM 2145 O O . VAL A 1 269 ? -16.475 14.063 17.901 1.00 80.19 269 VAL A O 1
ATOM 2148 N N . LYS A 1 270 ? -14.234 14.110 17.750 1.00 76.56 270 LYS A N 1
ATOM 2149 C CA . LYS A 1 270 ? -14.216 14.636 16.372 1.00 76.56 270 LYS A CA 1
ATOM 2150 C C . LYS A 1 270 ? -14.945 13.721 15.396 1.00 76.56 270 LYS A C 1
ATOM 2152 O O . LYS A 1 270 ? -15.638 14.192 14.492 1.00 76.56 270 LYS A O 1
ATOM 2157 N N . PHE A 1 271 ? -14.793 12.412 15.566 1.00 75.88 271 PHE A N 1
ATOM 2158 C CA . PHE A 1 271 ? -15.469 11.435 14.731 1.00 75.88 271 PHE A CA 1
ATOM 2159 C C . PHE A 1 271 ? -16.988 11.461 14.940 1.00 75.88 271 PHE A C 1
ATOM 2161 O O . PHE A 1 271 ? -17.748 11.600 13.981 1.00 75.88 271 PHE A O 1
ATOM 2168 N N . GLN A 1 272 ? -17.433 11.414 16.197 1.00 80.62 272 GLN A N 1
ATOM 2169 C CA . GLN A 1 272 ? -18.842 11.506 16.565 1.00 80.62 272 GLN A CA 1
ATOM 2170 C C . GLN A 1 272 ? -19.464 12.819 16.088 1.00 80.62 272 GLN A C 1
ATOM 2172 O O . GLN A 1 272 ? -20.565 12.800 15.548 1.00 80.62 272 GLN A O 1
ATOM 2177 N N . GLU A 1 273 ? -18.769 13.949 16.216 1.00 81.88 273 GLU A N 1
ATOM 2178 C CA . GLU A 1 273 ? -19.226 15.235 15.683 1.00 81.88 273 GLU A CA 1
ATOM 2179 C C . GLU A 1 273 ? -19.379 15.207 14.160 1.00 81.88 273 GLU A C 1
ATOM 2181 O O . GLU A 1 273 ? -20.369 15.717 13.628 1.00 81.88 273 GLU A O 1
ATOM 2186 N N . ASN A 1 274 ? -18.442 14.589 13.440 1.00 75.81 274 ASN A N 1
ATOM 2187 C CA . ASN A 1 274 ? -18.536 14.470 11.988 1.00 75.81 274 ASN A CA 1
ATOM 2188 C C . ASN A 1 274 ? -19.691 13.555 11.553 1.00 75.81 274 ASN A C 1
ATOM 2190 O O . ASN A 1 274 ? -20.430 13.934 10.645 1.00 75.81 274 ASN A O 1
ATOM 2194 N N . CYS A 1 275 ? -19.918 12.427 12.231 1.00 81.88 275 CYS A N 1
ATOM 2195 C CA . CYS A 1 275 ? -21.023 11.520 11.907 1.00 81.88 275 CYS A CA 1
ATOM 2196 C C . CYS A 1 275 ? -22.396 12.038 12.366 1.00 81.88 275 CYS A C 1
ATOM 2198 O O . CYS A 1 275 ? -23.393 11.820 11.684 1.00 81.88 275 CYS A O 1
ATOM 2200 N N . ARG A 1 276 ? -22.479 12.777 13.481 1.00 81.06 276 ARG A N 1
ATOM 2201 C CA . ARG A 1 276 ? -23.743 13.331 14.008 1.00 81.06 276 ARG A CA 1
ATOM 2202 C C . ARG A 1 276 ? -24.339 14.419 13.117 1.00 81.06 276 ARG A C 1
ATOM 2204 O O . ARG A 1 276 ? -25.542 14.654 13.157 1.00 81.06 276 ARG A O 1
ATOM 2211 N N . ASN A 1 277 ? -23.498 15.087 12.332 1.00 74.94 277 ASN A N 1
ATOM 2212 C CA . ASN A 1 277 ? -23.914 16.126 11.395 1.00 74.94 277 ASN A CA 1
ATOM 2213 C C . ASN A 1 277 ? -24.389 15.574 10.042 1.00 74.94 277 ASN A C 1
ATOM 2215 O O . ASN A 1 277 ? -24.780 16.368 9.182 1.00 74.94 277 ASN A O 1
ATOM 2219 N N . LEU A 1 278 ? -24.365 14.252 9.832 1.00 70.69 278 LEU A N 1
ATOM 2220 C CA . LEU A 1 278 ? -24.966 13.663 8.643 1.00 70.69 278 LEU A CA 1
ATOM 2221 C C . LEU A 1 278 ? -26.489 13.836 8.723 1.00 70.69 278 LEU A C 1
ATOM 2223 O O . LEU A 1 278 ? -27.090 13.518 9.755 1.00 70.69 278 LEU A O 1
ATOM 2227 N N . PRO A 1 279 ? -27.134 14.382 7.675 1.00 66.25 279 PRO A N 1
ATOM 2228 C CA . PRO A 1 279 ? -28.582 14.484 7.654 1.00 66.25 279 PRO A CA 1
ATOM 2229 C C . PRO A 1 279 ? -29.136 13.071 7.813 1.00 66.25 279 PRO A C 1
ATOM 2231 O O . PRO A 1 279 ? -28.810 12.202 7.010 1.00 66.25 279 PRO A O 1
ATOM 2234 N N . ASN A 1 280 ? -29.937 12.843 8.859 1.00 58.38 280 ASN A N 1
ATOM 2235 C CA . ASN A 1 280 ? -30.680 11.598 9.028 1.00 58.38 280 ASN A CA 1
ATOM 2236 C C . ASN A 1 280 ? -31.496 11.372 7.750 1.00 58.38 280 ASN A C 1
ATOM 2238 O O . ASN A 1 280 ? -32.585 11.936 7.612 1.00 58.38 280 ASN A O 1
ATOM 2242 N N . GLN A 1 281 ? -30.976 10.575 6.817 1.00 53.62 281 GLN A N 1
ATOM 2243 C CA . GLN A 1 281 ? -31.761 10.016 5.732 1.00 53.62 281 GLN A CA 1
ATOM 2244 C C . GLN A 1 281 ? -32.682 8.988 6.385 1.00 53.62 281 GLN A C 1
ATOM 2246 O O . GLN A 1 281 ? -32.388 7.801 6.467 1.00 53.62 281 GLN A O 1
ATOM 2251 N N . LYS A 1 282 ? -33.782 9.475 6.966 1.00 48.19 282 LYS A N 1
ATOM 2252 C CA . LYS A 1 282 ? -34.935 8.626 7.221 1.00 48.19 282 LYS A CA 1
ATOM 2253 C C . LYS A 1 282 ? -35.407 8.172 5.849 1.00 48.19 282 LYS A C 1
ATOM 2255 O O . LYS A 1 282 ? -35.886 8.991 5.073 1.00 48.19 282 LYS A O 1
ATOM 2260 N N . ASN A 1 283 ? -35.175 6.897 5.567 1.00 46.81 283 ASN A N 1
ATOM 2261 C CA . ASN A 1 283 ? -35.781 6.193 4.451 1.00 46.81 283 ASN A CA 1
ATOM 2262 C C . ASN A 1 283 ? -37.305 6.319 4.601 1.00 46.81 283 ASN A C 1
ATOM 2264 O O . ASN A 1 283 ? -37.863 5.759 5.548 1.00 46.81 283 ASN A O 1
ATOM 2268 N N . ASP A 1 284 ? -37.926 7.108 3.726 1.00 45.22 284 ASP A N 1
ATOM 2269 C CA . ASP A 1 284 ? -39.357 7.015 3.423 1.00 45.22 284 ASP A CA 1
ATOM 2270 C C . ASP A 1 284 ? -39.601 5.838 2.465 1.00 45.22 284 ASP A C 1
ATOM 2272 O O . ASP A 1 284 ? -38.756 5.623 1.561 1.00 45.22 284 ASP A O 1
#

Secondary structure (DSSP, 8-state):
--GGGT----HHHHHHHHHHHHHHHHHH-TT-S---HHHHHHHHHHHHHHHHHHHHHHHHHHHSSTT--TTSTTHHHHHHHHHHHHHHS-TTTHHHHHHHHHHHHHHHHHHHHHH-TT-THHHHHHHHHHHHHHHHHHHHHHHHHHHHHHTSPPP-----------------------------HHHHHHHHHHHHHHHHHHTTS-------------------------HHHHHHHHHHHHHHHHHHHHHT--HHHHHHHHH-HHHHHHHHHHHHTS------

pLDDT: mean 73.17, std 19.12, range [32.09, 95.94]